Protein AF-A0A6M0SB34-F1 (afdb_monomer)

Radius of gyration: 18.87 Å; Cα contacts (8 Å, |Δi|>4): 414; chains: 1; bounding box: 48×40×54 Å

Mean predicted aligned error: 7.98 Å

pLDDT: mean 81.0, std 18.98, range [29.25, 98.75]

Structure (mmCIF, N/CA/C/O backbone):
data_AF-A0A6M0SB34-F1
#
_entry.id   AF-A0A6M0SB34-F1
#
loop_
_atom_site.group_PDB
_atom_site.id
_atom_site.type_symbol
_atom_site.label_atom_id
_atom_site.label_alt_id
_atom_site.label_comp_id
_atom_site.label_asym_id
_atom_site.label_entity_id
_atom_site.label_seq_id
_atom_site.pdbx_PDB_ins_code
_atom_site.Cartn_x
_atom_site.Cartn_y
_atom_site.Cartn_z
_atom_site.occupancy
_atom_site.B_iso_or_equiv
_atom_site.auth_seq_id
_atom_site.auth_comp_id
_atom_site.auth_asym_id
_atom_site.auth_atom_id
_atom_site.pdbx_PDB_model_num
ATOM 1 N N . MET A 1 1 ? -21.553 -11.190 -6.136 1.00 36.62 1 MET A N 1
ATOM 2 C CA . MET A 1 1 ? -20.121 -10.813 -6.064 1.00 36.62 1 MET A CA 1
ATOM 3 C C . MET A 1 1 ? -19.439 -11.090 -7.407 1.00 36.62 1 MET A C 1
ATOM 5 O O . MET A 1 1 ? -18.459 -11.813 -7.452 1.00 36.62 1 MET A O 1
ATOM 9 N N . GLU A 1 2 ? -19.952 -10.552 -8.518 1.00 29.25 2 GLU A N 1
ATOM 10 C CA . GLU A 1 2 ? -19.547 -11.000 -9.870 1.00 29.25 2 GLU A CA 1
ATOM 11 C C . GLU A 1 2 ? -19.231 -9.832 -10.830 1.00 29.25 2 GLU A C 1
ATOM 13 O O . GLU A 1 2 ? -19.352 -9.946 -12.041 1.00 29.25 2 GLU A O 1
ATOM 18 N N . GLN A 1 3 ? -18.797 -8.683 -10.294 1.00 32.22 3 GLN A N 1
ATOM 19 C CA . GLN A 1 3 ? -18.433 -7.489 -11.084 1.00 32.22 3 GLN A CA 1
ATOM 20 C C . GLN A 1 3 ? -17.088 -6.844 -10.678 1.00 32.22 3 GLN A C 1
ATOM 22 O O . GLN A 1 3 ? -16.855 -5.669 -10.949 1.00 32.22 3 GLN A O 1
ATOM 27 N N . LEU A 1 4 ? -16.175 -7.589 -10.038 1.00 37.00 4 LEU A N 1
ATOM 28 C CA . LEU A 1 4 ? -14.896 -7.046 -9.538 1.00 37.00 4 LEU A CA 1
ATOM 29 C C . LEU A 1 4 ? -13.656 -7.330 -10.415 1.00 37.00 4 LEU A C 1
ATOM 31 O O . LEU A 1 4 ? -12.561 -6.938 -10.034 1.00 37.00 4 LEU A O 1
ATOM 35 N N . LEU A 1 5 ? -13.791 -7.953 -11.592 1.00 36.91 5 LEU A N 1
ATOM 36 C CA . LEU A 1 5 ? -12.651 -8.573 -12.299 1.00 36.91 5 LEU A CA 1
ATOM 37 C C . LEU A 1 5 ? -12.053 -7.814 -13.507 1.00 36.91 5 LEU A C 1
ATOM 39 O O . LEU A 1 5 ? -11.261 -8.396 -14.231 1.00 36.91 5 LEU A O 1
ATOM 43 N N . ASN A 1 6 ? -12.342 -6.524 -13.716 1.00 39.75 6 ASN A N 1
ATOM 44 C CA . ASN A 1 6 ? -11.687 -5.719 -14.778 1.00 39.75 6 ASN A CA 1
ATOM 45 C C . ASN A 1 6 ? -10.689 -4.673 -14.241 1.00 39.75 6 ASN A C 1
ATOM 47 O O . ASN A 1 6 ? -10.473 -3.621 -14.840 1.00 39.75 6 ASN A O 1
ATOM 51 N N . LEU A 1 7 ? -10.098 -4.926 -13.076 1.00 48.41 7 LEU A N 1
ATOM 52 C CA . LEU A 1 7 ? -9.319 -3.946 -12.328 1.00 48.41 7 LEU A CA 1
ATOM 53 C C . LEU A 1 7 ? -7.933 -4.493 -12.045 1.00 48.41 7 LEU A C 1
ATOM 55 O O . LEU A 1 7 ? -7.739 -5.156 -11.032 1.00 48.41 7 LEU A O 1
ATOM 59 N N . MET A 1 8 ? -6.956 -4.200 -12.904 1.00 50.38 8 MET A N 1
ATOM 60 C CA . MET A 1 8 ? -5.597 -4.567 -12.522 1.00 50.38 8 MET A CA 1
ATOM 61 C C . MET A 1 8 ? -4.467 -3.604 -12.850 1.00 50.38 8 MET A C 1
ATOM 63 O O . MET A 1 8 ? -3.359 -3.804 -12.370 1.00 50.38 8 MET A O 1
ATOM 67 N N . LEU A 1 9 ? -4.747 -2.485 -13.512 1.00 50.66 9 LEU A N 1
ATOM 68 C CA . LEU A 1 9 ? -3.820 -1.359 -13.555 1.00 50.66 9 LEU A CA 1
ATOM 69 C C . LEU A 1 9 ? -4.484 -0.120 -12.999 1.00 50.66 9 LEU A C 1
ATOM 71 O O . LEU A 1 9 ? -5.413 0.438 -13.579 1.00 50.66 9 LEU A O 1
ATOM 75 N N . ILE A 1 10 ? -4.049 0.253 -11.806 1.00 54.28 10 ILE A N 1
ATOM 76 C CA . ILE A 1 10 ? -4.804 1.151 -10.963 1.00 54.28 10 ILE A CA 1
ATOM 77 C C . ILE A 1 10 ? -3.850 2.180 -10.366 1.00 54.28 10 ILE A C 1
ATOM 79 O O . ILE A 1 10 ? -3.251 1.953 -9.328 1.00 54.28 10 ILE A O 1
ATOM 83 N N . GLY A 1 11 ? -3.736 3.338 -11.003 1.00 49.94 11 GLY A N 1
ATOM 84 C CA . GLY A 1 11 ? -3.304 4.558 -10.330 1.00 49.94 11 GLY A CA 1
ATOM 85 C C . GLY A 1 11 ? -1.839 4.925 -10.485 1.00 49.94 11 GLY A C 1
ATOM 86 O O . GLY A 1 11 ? -0.958 4.075 -10.580 1.00 49.94 11 GLY A O 1
ATOM 87 N N . SER A 1 12 ? -1.626 6.240 -10.480 1.00 46.75 12 SER A N 1
ATOM 88 C CA . SER A 1 12 ? -0.340 6.927 -10.451 1.00 46.75 12 SER A CA 1
ATOM 89 C C . SER A 1 12 ? -0.200 7.651 -9.112 1.00 46.75 12 SER A C 1
ATOM 91 O O . SER A 1 12 ? -1.148 8.287 -8.646 1.00 46.75 12 SER A O 1
ATOM 93 N N . LYS A 1 13 ? 0.989 7.585 -8.510 1.00 53.12 13 LYS A N 1
ATOM 94 C CA . LYS A 1 13 ? 1.422 8.527 -7.472 1.00 53.12 13 LYS A CA 1
ATOM 95 C C . LYS A 1 13 ? 1.866 9.837 -8.132 1.00 53.12 13 LYS A C 1
ATOM 97 O O . LYS A 1 13 ? 2.539 9.785 -9.156 1.00 53.12 13 LYS A O 1
ATOM 102 N N . TYR A 1 14 ? 1.584 10.977 -7.496 1.00 54.06 14 TYR A N 1
ATOM 103 C CA . TYR A 1 14 ? 1.907 12.354 -7.929 1.00 54.06 14 TYR A CA 1
ATOM 104 C C . TYR A 1 14 ? 0.885 13.038 -8.851 1.00 54.06 14 TYR A C 1
ATOM 106 O O . TYR A 1 14 ? 1.258 13.632 -9.860 1.00 54.06 14 TYR A O 1
ATOM 114 N N . ILE A 1 15 ? -0.392 13.078 -8.459 1.00 50.72 15 ILE A N 1
ATOM 115 C CA . ILE A 1 15 ? -1.362 13.952 -9.148 1.00 50.72 15 ILE A CA 1
ATOM 116 C C . ILE A 1 15 ? -0.990 15.442 -9.026 1.00 50.72 15 ILE A C 1
ATOM 118 O O . ILE A 1 15 ? -1.305 16.226 -9.913 1.00 50.72 15 ILE A O 1
ATOM 122 N N . HIS A 1 16 ? -0.230 15.837 -7.999 1.00 46.62 16 HIS A N 1
ATOM 123 C CA . HIS A 1 16 ? 0.152 17.240 -7.803 1.00 46.62 16 HIS A CA 1
ATOM 124 C C . HIS A 1 16 ? 1.049 17.828 -8.906 1.00 46.62 16 HIS A C 1
ATOM 126 O O . HIS A 1 16 ? 1.122 19.047 -9.018 1.00 46.62 16 HIS A O 1
ATOM 132 N N . LYS A 1 17 ? 1.755 17.004 -9.698 1.00 50.81 17 LYS A N 1
ATOM 133 C CA . LYS A 1 17 ? 2.675 17.509 -10.737 1.00 50.81 17 LYS A CA 1
ATOM 134 C C . LYS A 1 17 ? 2.076 17.521 -12.139 1.00 50.81 17 LYS A C 1
ATOM 136 O O . LYS A 1 17 ? 2.495 18.343 -12.945 1.00 50.81 17 LYS A O 1
ATOM 141 N N . ASP A 1 18 ? 1.114 16.644 -12.417 1.00 59.03 18 ASP A N 1
ATOM 142 C CA . ASP A 1 18 ? 0.403 16.617 -13.695 1.00 59.03 18 ASP A CA 1
ATOM 143 C C . ASP A 1 18 ? -1.031 16.070 -13.511 1.00 59.03 18 ASP A C 1
ATOM 145 O O . ASP A 1 18 ? -1.253 14.852 -13.467 1.00 59.03 18 ASP A O 1
ATOM 149 N N . PRO A 1 19 ? -2.031 16.964 -13.411 1.00 56.84 19 PRO A N 1
ATOM 150 C CA . PRO A 1 19 ? -3.439 16.594 -13.307 1.00 56.84 19 PRO A CA 1
ATOM 151 C C . PRO A 1 19 ? -3.984 15.870 -14.551 1.00 56.84 19 PRO A C 1
ATOM 153 O O . PRO A 1 19 ? -5.068 15.302 -14.502 1.00 56.84 19 PRO A O 1
ATOM 156 N N . GLY A 1 20 ? -3.287 15.854 -15.690 1.00 59.78 20 GLY A N 1
ATOM 157 C CA . GLY A 1 20 ? -3.755 15.139 -16.881 1.00 59.78 20 GLY A CA 1
ATOM 158 C C . GLY A 1 20 ? -3.708 13.616 -16.730 1.00 59.78 20 GLY A C 1
ATOM 159 O O . GLY A 1 20 ? -4.520 12.907 -17.321 1.00 59.78 20 GLY A O 1
ATOM 160 N N . ILE A 1 21 ? -2.796 13.119 -15.894 1.00 64.31 21 ILE A N 1
ATOM 161 C CA . ILE A 1 21 ? -2.374 11.712 -15.869 1.00 64.31 21 ILE A CA 1
ATOM 162 C C . ILE A 1 21 ? -3.387 10.787 -15.182 1.00 64.31 21 ILE A C 1
ATOM 164 O O . ILE A 1 21 ? -3.410 9.586 -15.435 1.00 64.31 21 ILE A O 1
ATOM 168 N N . HIS A 1 22 ? -4.253 11.313 -14.314 1.00 65.81 22 HIS A N 1
ATOM 169 C CA . HIS A 1 22 ? -5.178 10.489 -13.528 1.00 65.81 22 HIS A CA 1
ATOM 170 C C . HIS A 1 22 ? -6.521 10.206 -14.217 1.00 65.81 22 HIS A C 1
ATOM 172 O O . HIS A 1 22 ? -7.319 9.417 -13.698 1.00 65.81 22 HIS A O 1
ATOM 178 N N . LYS A 1 23 ? -6.789 10.825 -15.376 1.00 70.25 23 LYS A N 1
ATOM 179 C CA . LYS A 1 23 ? -8.078 10.703 -16.078 1.00 70.25 23 LYS A CA 1
ATOM 180 C C . LYS A 1 23 ? -8.416 9.253 -16.415 1.00 70.25 23 LYS A C 1
ATOM 182 O O . LYS A 1 23 ? -9.554 8.845 -16.184 1.00 70.25 23 LYS A O 1
ATOM 187 N N . ASP A 1 24 ? -7.415 8.469 -16.796 1.00 73.75 24 ASP A N 1
ATOM 188 C CA . ASP A 1 24 ? -7.594 7.084 -17.242 1.00 73.75 24 ASP A CA 1
ATOM 189 C C . ASP A 1 24 ? -7.618 6.060 -16.095 1.00 73.75 24 ASP A C 1
ATOM 191 O O . ASP A 1 24 ? -7.985 4.903 -16.291 1.00 73.75 24 ASP A O 1
ATOM 195 N N . PHE A 1 25 ? -7.276 6.466 -14.867 1.00 77.44 25 PHE A N 1
ATOM 196 C CA . PHE A 1 25 ? -7.215 5.551 -13.726 1.00 77.44 25 PHE A CA 1
ATOM 197 C C . PHE A 1 25 ? -8.452 5.663 -12.845 1.00 77.44 25 PHE A C 1
ATOM 199 O O . PHE A 1 25 ? -8.826 6.755 -12.424 1.00 77.44 25 PHE A O 1
ATOM 206 N N . LYS A 1 26 ? -9.080 4.528 -12.518 1.00 82.25 26 LYS A N 1
ATOM 207 C CA . LYS A 1 26 ? -10.234 4.494 -11.605 1.00 82.25 26 LYS A CA 1
ATOM 208 C C . LYS A 1 26 ? -9.833 4.601 -10.136 1.00 82.25 26 LYS A C 1
ATOM 210 O O . LYS A 1 26 ? -10.560 5.239 -9.382 1.00 82.25 26 LYS A O 1
ATOM 215 N N . HIS A 1 27 ? -8.717 3.991 -9.724 1.00 85.75 27 HIS A N 1
ATOM 216 C CA . HIS A 1 27 ? -8.193 4.203 -8.376 1.00 85.75 27 HIS A CA 1
ATOM 217 C C . HIS A 1 27 ? -6.851 4.905 -8.412 1.00 85.75 27 HIS A C 1
ATOM 219 O O . HIS A 1 27 ? -6.064 4.717 -9.335 1.00 85.75 27 HIS A O 1
ATOM 225 N N . ILE A 1 28 ? -6.620 5.711 -7.388 1.00 86.19 28 ILE A N 1
ATOM 226 C CA . ILE A 1 28 ? -5.509 6.638 -7.274 1.00 86.19 28 ILE A CA 1
ATOM 227 C C . ILE A 1 28 ? -4.834 6.420 -5.930 1.00 86.19 28 ILE A C 1
ATOM 229 O O . ILE A 1 28 ? -5.508 6.414 -4.903 1.00 86.19 28 ILE A O 1
ATOM 233 N N . THR A 1 29 ? -3.508 6.307 -5.934 1.00 87.06 29 THR A N 1
ATOM 234 C CA . THR A 1 29 ? -2.709 6.360 -4.709 1.00 87.06 29 THR A CA 1
ATOM 235 C C . THR A 1 29 ? -2.293 7.802 -4.442 1.00 87.06 29 THR A C 1
ATOM 237 O O . THR A 1 29 ? -1.522 8.382 -5.209 1.00 87.06 29 THR A O 1
ATOM 240 N N . LEU A 1 30 ? -2.798 8.387 -3.360 1.00 84.25 30 LEU A N 1
ATOM 241 C CA . LEU A 1 30 ? -2.433 9.730 -2.923 1.00 84.25 30 LEU A CA 1
ATOM 242 C C . LEU A 1 30 ? -1.364 9.653 -1.841 1.00 84.25 30 LEU A C 1
ATOM 244 O O . LEU A 1 30 ? -1.651 9.226 -0.726 1.00 84.25 30 LEU A O 1
ATOM 248 N N . ASP A 1 31 ? -0.158 10.115 -2.171 1.00 80.81 31 ASP A N 1
ATOM 249 C CA . ASP A 1 31 ? 0.936 10.297 -1.212 1.00 80.81 31 ASP A CA 1
ATOM 250 C C . ASP A 1 31 ? 0.933 11.682 -0.594 1.00 80.81 31 ASP A C 1
ATOM 252 O O . ASP A 1 31 ? 1.804 12.521 -0.811 1.00 80.81 31 ASP A O 1
ATOM 256 N N . ALA A 1 32 ? -0.169 11.940 0.071 1.00 71.44 32 ALA A N 1
ATOM 257 C CA . ALA A 1 32 ? -0.507 13.235 0.610 1.00 71.44 32 ALA A CA 1
ATOM 258 C C . ALA A 1 32 ? -0.211 13.329 2.111 1.00 71.44 32 ALA A C 1
ATOM 260 O O . ALA A 1 32 ? -0.278 14.407 2.698 1.00 71.44 32 ALA A O 1
ATOM 261 N N . TRP A 1 33 ? 0.063 12.183 2.732 1.00 74.06 33 TRP A N 1
ATOM 262 C CA . TRP A 1 33 ? 0.151 12.059 4.175 1.00 74.06 33 TRP A CA 1
ATOM 263 C C . TRP A 1 33 ? 1.562 11.701 4.649 1.00 74.06 33 TRP A C 1
ATOM 265 O O . TRP A 1 33 ? 1.841 11.894 5.828 1.00 74.06 33 TRP A O 1
ATOM 275 N N . SER A 1 34 ? 2.491 11.265 3.791 1.00 67.88 34 SER A N 1
ATOM 276 C CA . SER A 1 34 ? 3.912 11.150 4.167 1.00 67.88 34 SER A CA 1
ATOM 277 C C . SER A 1 34 ? 4.445 12.495 4.700 1.00 67.88 34 SER A C 1
ATOM 279 O O . SER A 1 34 ? 4.196 13.527 4.070 1.00 67.88 34 SER A O 1
ATOM 281 N N . GLU A 1 35 ? 5.157 12.535 5.841 1.00 56.06 35 GLU A N 1
ATOM 282 C CA . GLU A 1 35 ? 5.647 13.829 6.358 1.00 56.06 35 GLU A CA 1
ATOM 283 C C . GLU A 1 35 ? 6.598 14.504 5.353 1.00 56.06 35 GLU A C 1
ATOM 285 O O . GLU A 1 35 ? 7.342 13.847 4.628 1.00 56.06 35 GLU A O 1
ATOM 290 N N . GLY A 1 36 ? 6.565 15.839 5.309 1.00 51.19 36 GLY A N 1
ATOM 291 C CA . GLY A 1 36 ? 7.302 16.649 4.333 1.00 51.19 36 GLY A CA 1
ATOM 292 C C . GLY A 1 36 ? 6.451 17.160 3.166 1.00 51.19 36 GLY A C 1
ATOM 293 O O . GLY A 1 36 ? 6.904 18.032 2.428 1.00 51.19 36 GLY A O 1
ATOM 294 N N . SER A 1 37 ? 5.203 16.704 3.012 1.00 52.00 37 SER A N 1
ATOM 295 C CA . SER A 1 37 ? 4.252 17.368 2.120 1.00 52.00 37 SER A CA 1
ATOM 296 C C . SER A 1 37 ? 3.743 18.655 2.784 1.00 52.00 37 SER A C 1
ATOM 298 O O . SER A 1 37 ? 2.841 18.614 3.620 1.00 52.00 37 SER A O 1
ATOM 300 N N . GLU A 1 38 ? 4.270 19.819 2.401 1.00 49.09 38 GLU A N 1
ATOM 301 C CA . GLU A 1 38 ? 3.809 21.161 2.831 1.00 49.09 38 GLU A CA 1
ATOM 302 C C . GLU A 1 38 ? 2.351 21.491 2.412 1.00 49.09 38 GLU A C 1
ATOM 304 O O . GLU A 1 38 ? 1.927 22.642 2.385 1.00 49.09 38 GLU A O 1
ATOM 309 N N . GLN A 1 39 ? 1.561 20.486 2.034 1.00 57.38 39 GLN A N 1
ATOM 310 C CA . GLN A 1 39 ? 0.398 20.633 1.172 1.00 57.38 39 GLN A CA 1
ATOM 311 C C . GLN A 1 39 ? -0.895 20.051 1.747 1.00 57.38 39 GLN A C 1
ATOM 313 O O . GLN A 1 39 ? -1.836 19.898 0.983 1.00 57.38 39 GLN A O 1
ATOM 318 N N . ARG A 1 40 ? -1.021 19.779 3.056 1.00 62.56 40 ARG A N 1
ATOM 319 C CA . ARG A 1 40 ? -2.260 19.186 3.621 1.00 62.56 40 ARG A CA 1
ATOM 320 C C . ARG A 1 40 ? -3.540 19.929 3.188 1.00 62.56 40 ARG A C 1
ATOM 322 O O . ARG A 1 40 ? -4.496 19.290 2.776 1.00 62.56 40 ARG A O 1
ATOM 329 N N . ASN A 1 41 ? -3.514 21.263 3.118 1.00 65.31 41 ASN A N 1
ATOM 330 C CA . ASN A 1 41 ? -4.654 22.050 2.617 1.00 65.31 41 ASN A CA 1
ATOM 331 C C . ASN A 1 41 ? -4.980 21.809 1.123 1.00 65.31 41 ASN A C 1
ATOM 333 O O . ASN A 1 41 ? -6.124 21.955 0.714 1.00 65.31 41 ASN A O 1
ATOM 337 N N . HIS A 1 42 ? -3.989 21.452 0.302 1.00 69.88 42 HIS A N 1
ATOM 338 C CA . HIS A 1 42 ? -4.181 21.071 -1.106 1.00 69.88 42 HIS A CA 1
ATOM 339 C C . HIS A 1 42 ? -4.603 19.604 -1.260 1.00 69.88 42 HIS A C 1
ATOM 341 O O . HIS A 1 42 ? -5.121 19.216 -2.304 1.00 69.88 42 HIS A O 1
ATOM 347 N N . VAL A 1 43 ? -4.357 18.772 -0.247 1.00 75.94 43 VAL A N 1
ATOM 348 C CA . VAL A 1 43 ? -4.759 17.363 -0.247 1.00 75.94 43 VAL A CA 1
ATOM 349 C C . VAL A 1 43 ? -6.265 17.253 -0.110 1.00 75.94 43 VAL A C 1
ATOM 351 O O . VAL A 1 43 ? -6.867 16.482 -0.848 1.00 75.94 43 VAL A O 1
ATOM 354 N N . ASP A 1 44 ? -6.870 18.025 0.792 1.00 80.25 44 ASP A N 1
ATOM 355 C CA . ASP A 1 44 ? -8.313 17.960 1.024 1.00 80.25 44 ASP A CA 1
ATOM 356 C C . ASP A 1 44 ? -9.092 18.388 -0.228 1.00 80.25 44 ASP A C 1
ATOM 358 O O . ASP A 1 44 ? -10.013 17.690 -0.650 1.00 80.25 44 ASP A O 1
ATOM 362 N N . SER A 1 45 ? -8.675 19.471 -0.897 1.00 82.56 45 SER A N 1
ATOM 363 C CA . SER A 1 45 ? -9.303 19.902 -2.153 1.00 82.56 45 SER A CA 1
ATOM 364 C C . SER A 1 45 ? -9.123 18.880 -3.278 1.00 82.56 45 SER A C 1
ATOM 366 O O . SER A 1 45 ? -10.085 18.579 -3.983 1.00 82.56 45 SER A O 1
ATOM 368 N N . LEU A 1 46 ? -7.926 18.300 -3.416 1.00 82.25 46 LEU A N 1
ATOM 369 C CA . LEU A 1 46 ? -7.664 17.251 -4.400 1.00 82.25 46 LEU A CA 1
ATOM 370 C C . LEU A 1 46 ? -8.475 15.980 -4.109 1.00 82.25 46 LEU A C 1
ATOM 372 O O . LEU A 1 46 ? -8.987 15.344 -5.026 1.00 82.25 46 LEU A O 1
ATOM 376 N N . LEU A 1 47 ? -8.594 15.595 -2.840 1.00 86.69 47 LEU A N 1
ATOM 377 C CA . LEU A 1 47 ? -9.379 14.441 -2.423 1.00 86.69 47 LEU A CA 1
ATOM 378 C C . LEU A 1 47 ? -10.854 14.628 -2.791 1.00 86.69 47 LEU A C 1
ATOM 380 O O . LEU A 1 47 ? -11.454 13.717 -3.362 1.00 86.69 47 LEU A O 1
ATOM 384 N N . GLU A 1 48 ? -11.424 15.799 -2.509 1.00 88.31 48 GLU A N 1
ATOM 385 C CA . GLU A 1 48 ? -12.803 16.114 -2.888 1.00 88.31 48 GLU A CA 1
ATOM 386 C C . GLU A 1 48 ? -12.989 16.140 -4.408 1.00 88.31 48 GLU A C 1
ATOM 388 O O . GLU A 1 48 ? -13.948 15.562 -4.917 1.00 88.31 48 GLU A O 1
ATOM 393 N N . GLU A 1 49 ? -12.043 16.704 -5.160 1.00 87.81 49 GLU A N 1
ATOM 394 C CA . GLU A 1 49 ? -12.078 16.666 -6.624 1.00 87.81 49 GLU A CA 1
ATOM 395 C C . GLU A 1 49 ? -12.084 15.223 -7.157 1.00 87.81 49 GLU A C 1
ATOM 397 O O . GLU A 1 49 ? -12.927 14.856 -7.978 1.00 87.81 49 GLU A O 1
ATOM 402 N N . LEU A 1 50 ? -11.185 14.372 -6.660 1.00 87.25 50 LEU A N 1
ATOM 403 C CA . LEU A 1 50 ? -11.095 12.974 -7.078 1.00 87.25 50 LEU A CA 1
ATOM 404 C C . LEU A 1 50 ? -12.373 12.200 -6.745 1.00 87.25 50 LEU A C 1
ATOM 406 O O . LEU A 1 50 ? -12.841 11.406 -7.564 1.00 87.25 50 LEU A O 1
ATOM 410 N N . LYS A 1 51 ? -12.981 12.462 -5.586 1.00 88.81 51 LYS A N 1
ATOM 411 C CA . LYS A 1 51 ? -14.282 11.884 -5.225 1.00 88.81 51 LYS A CA 1
ATOM 412 C C . LYS A 1 51 ? -15.389 12.337 -6.172 1.00 88.81 51 LYS A C 1
ATOM 414 O O . LYS A 1 51 ? -16.160 11.494 -6.626 1.00 88.81 51 LYS A O 1
ATOM 419 N N . LEU A 1 52 ? -15.455 13.628 -6.510 1.00 90.31 52 LEU A N 1
ATOM 420 C CA . LEU A 1 52 ? -16.433 14.166 -7.466 1.00 90.31 52 LEU A CA 1
ATOM 421 C C . LEU A 1 52 ? -16.274 13.547 -8.861 1.00 90.31 52 LEU A C 1
ATOM 423 O O . LEU A 1 52 ? -17.261 13.325 -9.558 1.00 90.31 52 LEU A O 1
ATOM 427 N N . GLN A 1 53 ? -15.046 13.197 -9.244 1.00 89.00 53 GLN A N 1
ATOM 428 C CA . GLN A 1 53 ? -14.750 12.449 -10.468 1.00 89.00 53 GLN A CA 1
ATOM 429 C C . GLN A 1 53 ? -15.054 10.936 -10.365 1.00 89.00 53 GLN A C 1
ATOM 431 O O . GLN A 1 53 ? -14.770 10.184 -11.301 1.00 89.00 53 GLN A O 1
ATOM 436 N N . GLY A 1 54 ? -15.590 10.454 -9.238 1.00 90.38 54 GLY A N 1
ATOM 437 C CA . GLY A 1 54 ? -15.884 9.037 -9.005 1.00 90.38 54 GLY A CA 1
ATOM 438 C C . GLY A 1 54 ? -14.635 8.161 -8.865 1.00 90.38 54 GLY A C 1
ATOM 439 O O . GLY A 1 54 ? -14.699 6.948 -9.092 1.00 90.38 54 GLY A O 1
ATOM 440 N N . LYS A 1 55 ? -13.485 8.759 -8.534 1.00 88.44 55 LYS A N 1
ATOM 441 C CA . LYS A 1 55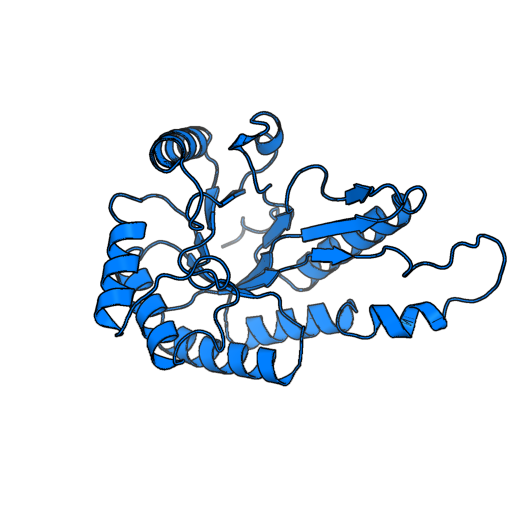 ? -12.226 8.039 -8.337 1.00 88.44 55 LYS A CA 1
ATOM 442 C C . LYS A 1 55 ? -12.217 7.367 -6.969 1.00 88.44 55 LYS A C 1
ATOM 444 O O . LYS A 1 55 ? -12.679 7.911 -5.970 1.00 88.44 55 LYS A O 1
ATOM 449 N N . VAL A 1 56 ? -11.633 6.178 -6.919 1.00 91.19 56 VAL A N 1
ATOM 450 C CA . VAL A 1 56 ? -11.401 5.436 -5.680 1.00 91.19 56 VAL A CA 1
ATOM 451 C C . VAL A 1 56 ? -10.033 5.832 -5.132 1.00 91.19 56 VAL A C 1
ATOM 453 O O . VAL A 1 56 ? -9.022 5.683 -5.812 1.00 91.19 56 VAL A O 1
ATOM 456 N N . VAL A 1 57 ? -9.962 6.334 -3.905 1.00 91.50 57 VAL A N 1
ATOM 457 C CA . VAL A 1 57 ? -8.692 6.822 -3.349 1.00 91.50 57 VAL A CA 1
ATOM 458 C C . VAL A 1 57 ? -8.073 5.807 -2.397 1.00 91.50 57 VAL A C 1
ATOM 460 O O . VAL A 1 57 ? -8.723 5.293 -1.487 1.00 91.50 57 VAL A O 1
ATOM 463 N N . HIS A 1 58 ? -6.789 5.541 -2.604 1.00 93.19 58 HIS A N 1
ATOM 464 C CA . HIS A 1 58 ? -5.915 4.836 -1.687 1.00 93.19 58 HIS A CA 1
ATOM 465 C C . HIS A 1 58 ? -4.967 5.841 -1.023 1.00 93.19 58 HIS A C 1
ATOM 467 O O . HIS A 1 58 ? -4.197 6.512 -1.710 1.00 93.19 58 HIS A O 1
ATOM 473 N N . GLY A 1 59 ? -5.053 5.980 0.296 1.00 92.06 59 GLY A N 1
ATOM 474 C CA . GLY A 1 59 ? -4.206 6.877 1.066 1.00 92.06 59 GLY A CA 1
ATOM 475 C C . GLY A 1 59 ? -2.855 6.241 1.365 1.00 92.06 59 GLY A C 1
ATOM 476 O O . GLY A 1 59 ? -2.785 5.162 1.948 1.00 92.06 59 GLY A O 1
ATOM 477 N N . HIS A 1 60 ? -1.786 6.926 0.983 1.00 90.50 60 HIS A N 1
ATOM 478 C CA . HIS A 1 60 ? -0.410 6.541 1.255 1.00 90.50 60 HIS A CA 1
ATOM 479 C C . HIS A 1 60 ? 0.276 7.717 1.974 1.00 90.50 60 HIS A C 1
ATOM 481 O O . HIS A 1 60 ? 0.164 8.866 1.566 1.00 90.50 60 HIS A O 1
ATOM 487 N N . ASN A 1 61 ? 0.915 7.549 3.118 1.00 90.44 61 ASN A N 1
ATOM 488 C CA . ASN A 1 61 ? 0.765 6.489 4.113 1.00 90.44 61 ASN A CA 1
ATOM 489 C C . ASN A 1 61 ? 0.566 7.123 5.508 1.00 90.44 61 ASN A C 1
ATOM 491 O O . ASN A 1 61 ? 0.684 8.345 5.662 1.00 90.44 61 ASN A O 1
ATOM 495 N N . ILE A 1 62 ? 0.258 6.319 6.5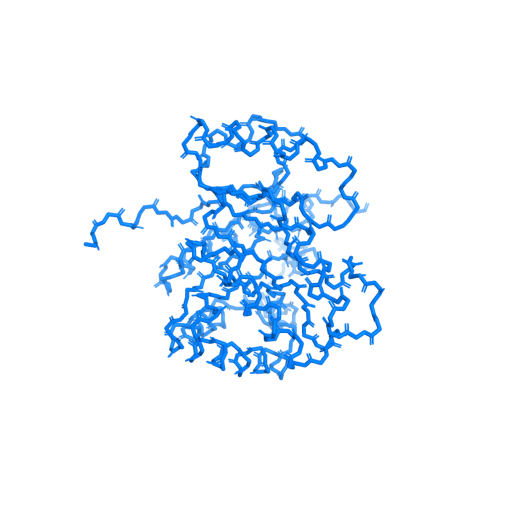35 1.00 92.69 62 ILE A N 1
ATOM 496 C CA . ILE A 1 62 ? 0.134 6.809 7.922 1.00 92.69 62 ILE A CA 1
ATOM 497 C C . ILE A 1 62 ? 1.476 6.793 8.656 1.00 92.69 62 ILE A C 1
ATOM 499 O O . ILE A 1 62 ? 1.897 7.837 9.141 1.00 92.69 62 ILE A O 1
ATOM 503 N N . LEU A 1 63 ? 2.186 5.672 8.718 1.00 93.56 63 LEU A N 1
ATOM 504 C CA . LEU A 1 63 ? 3.558 5.628 9.227 1.00 93.56 63 LEU A CA 1
ATOM 505 C C . LEU A 1 63 ? 4.520 5.222 8.118 1.00 93.56 63 LEU A C 1
ATOM 507 O O . LEU A 1 63 ? 4.293 4.220 7.449 1.00 93.56 63 LEU A O 1
ATOM 511 N N . ASP A 1 64 ? 5.612 5.973 7.976 1.00 91.88 64 ASP A N 1
ATOM 512 C CA . ASP A 1 64 ? 6.700 5.693 7.039 1.00 91.88 64 ASP A CA 1
ATOM 513 C C . ASP A 1 64 ? 8.037 5.684 7.773 1.00 91.88 64 ASP A C 1
ATOM 515 O O . ASP A 1 64 ? 8.334 6.592 8.554 1.00 91.88 64 ASP A O 1
ATOM 519 N N . LYS A 1 65 ? 8.897 4.702 7.486 1.00 90.25 65 LYS A N 1
ATOM 520 C CA . LYS A 1 65 ? 10.225 4.620 8.112 1.00 90.25 65 LYS A CA 1
ATOM 521 C C . LYS A 1 65 ? 11.081 5.879 7.928 1.00 90.25 65 LYS A C 1
ATOM 523 O O . LYS A 1 65 ? 11.958 6.128 8.758 1.00 90.25 65 LYS A O 1
ATOM 528 N N . ARG A 1 66 ? 10.899 6.609 6.817 1.00 85.75 66 ARG A N 1
ATOM 529 C CA . ARG A 1 66 ? 11.703 7.780 6.421 1.00 85.75 66 ARG A CA 1
ATOM 530 C C . ARG A 1 66 ? 11.254 9.035 7.156 1.00 85.75 66 ARG A C 1
ATOM 532 O O . ARG A 1 66 ? 12.076 9.908 7.415 1.00 85.75 66 ARG A O 1
ATOM 539 N N . TYR A 1 67 ? 9.975 9.087 7.504 1.00 82.56 67 TYR A N 1
ATOM 540 C CA . TYR A 1 67 ? 9.275 10.254 8.025 1.00 82.56 67 TYR A CA 1
ATOM 541 C C . TYR A 1 67 ? 8.477 9.853 9.263 1.00 82.56 67 TYR A C 1
ATOM 543 O O . TYR A 1 67 ? 7.249 9.923 9.303 1.00 82.56 67 TYR A O 1
ATOM 551 N N . ARG A 1 68 ? 9.196 9.289 10.236 1.00 83.25 68 ARG A N 1
ATOM 552 C CA . ARG A 1 68 ? 8.597 8.790 11.469 1.00 83.25 68 ARG A CA 1
ATOM 553 C C . ARG A 1 68 ? 8.563 9.895 12.524 1.00 83.25 68 ARG A C 1
ATOM 555 O O . ARG A 1 68 ? 9.576 10.586 12.698 1.00 83.25 68 ARG A O 1
ATOM 562 N N . PRO A 1 69 ? 7.479 9.991 13.305 1.00 88.81 69 PRO A N 1
ATOM 563 C CA . PRO A 1 69 ? 7.425 10.943 14.395 1.00 88.81 69 PRO A CA 1
ATOM 564 C C . PRO A 1 69 ? 8.439 10.566 15.482 1.00 88.81 69 PRO A C 1
ATOM 566 O O . PRO A 1 69 ? 8.709 9.389 15.747 1.00 88.81 69 PRO A O 1
ATOM 569 N N . LYS A 1 70 ? 9.024 11.583 16.119 1.00 91.88 70 LYS A N 1
ATOM 570 C CA . LYS A 1 70 ? 9.885 11.407 17.294 1.00 91.88 70 LYS A CA 1
ATOM 571 C C . LYS A 1 70 ? 8.999 11.355 18.534 1.00 91.88 70 LYS A C 1
ATOM 573 O O . LYS A 1 70 ? 8.629 12.400 19.054 1.00 91.88 70 LYS A O 1
ATOM 578 N N . VAL A 1 71 ? 8.671 10.145 18.965 1.00 94.50 71 VAL A N 1
ATOM 579 C CA . VAL A 1 71 ? 7.783 9.861 20.102 1.00 94.50 71 VAL A CA 1
ATOM 580 C C . VAL A 1 71 ? 8.507 9.004 21.135 1.00 94.50 71 VAL A C 1
ATOM 582 O O . VAL A 1 71 ? 9.378 8.206 20.777 1.00 94.50 71 VAL A O 1
ATOM 585 N N . GLN A 1 72 ? 8.182 9.194 22.409 1.00 96.75 72 GLN A N 1
ATOM 586 C CA . GLN A 1 72 ? 8.809 8.513 23.545 1.00 96.75 72 GLN A CA 1
ATOM 587 C C . GLN A 1 72 ? 8.042 7.260 23.962 1.00 96.75 72 GLN A C 1
ATOM 589 O O . GLN A 1 72 ? 8.639 6.283 24.418 1.00 96.75 72 GLN A O 1
ATOM 594 N N . ASP A 1 73 ? 6.725 7.273 23.778 1.00 98.12 73 ASP A N 1
ATOM 595 C CA . ASP A 1 73 ? 5.838 6.186 24.157 1.00 98.12 73 ASP A CA 1
ATOM 596 C C . ASP A 1 73 ? 4.758 5.915 23.096 1.00 98.12 73 ASP A C 1
ATOM 598 O O . ASP A 1 73 ? 4.693 6.546 22.036 1.00 98.12 73 ASP A O 1
ATOM 602 N N . LEU A 1 74 ? 3.944 4.894 23.370 1.00 98.25 74 LEU A N 1
ATOM 603 C CA . LEU A 1 74 ? 2.875 4.475 22.475 1.00 98.25 74 LEU A CA 1
ATOM 604 C C . LEU A 1 74 ? 1.772 5.531 22.380 1.00 98.25 74 LEU A C 1
ATOM 606 O O . LEU A 1 74 ? 1.208 5.710 21.308 1.00 98.25 74 LEU A O 1
ATOM 610 N N . GLU A 1 75 ? 1.448 6.214 23.473 1.00 98.31 75 GLU A N 1
ATOM 611 C CA . GLU A 1 75 ? 0.331 7.156 23.489 1.00 98.31 75 GLU A CA 1
ATOM 612 C C . GLU A 1 75 ? 0.654 8.396 22.652 1.00 98.31 75 GLU A C 1
ATOM 614 O O . GLU A 1 75 ? -0.182 8.845 21.868 1.00 98.31 75 GLU A O 1
ATOM 619 N N . GLU A 1 76 ? 1.894 8.887 22.712 1.00 97.38 76 GLU A N 1
ATOM 620 C CA . GLU A 1 76 ? 2.379 9.930 21.809 1.00 97.38 76 GLU A CA 1
ATOM 621 C C . GLU A 1 76 ? 2.278 9.502 20.334 1.00 97.38 76 GLU A C 1
ATOM 623 O O . GLU A 1 76 ? 1.837 10.288 19.490 1.00 97.38 76 GLU A O 1
ATOM 628 N N . LEU A 1 77 ? 2.620 8.246 20.011 1.00 97.12 77 LEU A N 1
ATOM 629 C CA . LEU A 1 77 ? 2.475 7.706 18.654 1.00 97.12 77 LEU A CA 1
ATOM 630 C C . LEU A 1 77 ? 1.008 7.663 18.206 1.00 97.12 77 LEU A C 1
ATOM 632 O O . LEU A 1 77 ? 0.692 8.092 17.095 1.00 97.12 77 LEU A O 1
ATOM 636 N N . LEU A 1 78 ? 0.106 7.165 19.055 1.00 97.69 78 LEU A N 1
ATOM 637 C CA . LEU A 1 78 ? -1.323 7.076 18.739 1.00 97.69 78 LEU A CA 1
ATOM 638 C C . LEU A 1 78 ? -1.962 8.464 18.613 1.00 97.69 78 LEU A C 1
ATOM 640 O O . LEU A 1 78 ? -2.736 8.704 17.688 1.00 97.69 78 LEU A O 1
ATOM 644 N N . SER A 1 79 ? -1.594 9.409 19.480 1.00 96.12 79 SER A N 1
ATOM 645 C CA . SER A 1 79 ? -2.008 10.814 19.387 1.00 96.12 79 SER A CA 1
ATOM 646 C C . SER A 1 79 ? -1.578 11.453 18.061 1.00 96.12 79 SER A C 1
ATOM 648 O O . SER A 1 79 ? -2.366 12.139 17.394 1.00 96.12 79 SER A O 1
ATOM 650 N N . TRP A 1 80 ? -0.354 11.163 17.615 1.00 94.06 80 TRP A N 1
ATOM 651 C CA . TRP A 1 80 ? 0.130 11.603 16.310 1.00 94.06 80 TRP A CA 1
ATOM 652 C C . TRP A 1 80 ? -0.690 10.990 15.159 1.00 94.06 80 TRP A C 1
ATOM 654 O O . TRP A 1 80 ? -1.120 11.717 14.259 1.00 94.06 80 TRP A O 1
ATOM 664 N N . VAL A 1 81 ? -0.995 9.685 15.214 1.00 94.62 81 VAL A N 1
ATOM 665 C CA . VAL A 1 81 ? -1.840 8.996 14.215 1.00 94.62 81 VAL A CA 1
ATOM 666 C C . VAL A 1 81 ? -3.236 9.620 14.150 1.00 94.62 81 VAL A C 1
ATOM 668 O O . VAL A 1 81 ? -3.686 9.987 13.062 1.00 94.62 81 VAL A O 1
ATOM 671 N N . ARG A 1 82 ? -3.889 9.829 15.302 1.00 95.19 82 ARG A N 1
ATOM 672 C CA . ARG A 1 82 ? -5.198 10.500 15.405 1.00 95.19 82 ARG A CA 1
ATOM 673 C C . ARG A 1 82 ? -5.186 11.866 14.722 1.00 95.19 82 ARG A C 1
ATOM 675 O O . ARG A 1 82 ? -6.052 12.165 13.902 1.00 95.19 82 ARG A O 1
ATOM 682 N N . THR A 1 83 ? -4.169 12.676 15.004 1.00 91.38 83 THR A N 1
ATOM 683 C CA . THR A 1 83 ? -4.013 14.023 14.427 1.00 91.38 83 THR A CA 1
ATOM 684 C C . THR A 1 83 ? -3.831 13.988 12.907 1.00 91.38 83 THR A C 1
ATOM 686 O O . THR A 1 83 ? -4.331 14.856 12.177 1.00 91.38 83 THR A O 1
ATOM 689 N N . LYS A 1 84 ? -3.122 12.977 12.401 1.00 88.06 84 LYS A N 1
ATOM 690 C CA . LYS A 1 84 ? -2.841 12.820 10.974 1.00 88.06 84 LYS A CA 1
ATOM 691 C C . LYS A 1 84 ? -4.088 12.513 10.146 1.00 88.06 84 LYS A C 1
ATOM 693 O O . LYS A 1 84 ? -4.202 13.025 9.035 1.00 88.06 84 LYS A O 1
ATOM 698 N N . VAL A 1 85 ? -5.032 11.748 10.691 1.00 91.19 85 VAL A N 1
ATOM 699 C CA . VAL A 1 85 ? -6.282 11.385 9.993 1.00 91.19 85 VAL A CA 1
ATOM 700 C C . VAL A 1 85 ? -7.496 12.204 10.429 1.00 91.19 85 VAL A C 1
ATOM 702 O O . VAL A 1 85 ? -8.581 12.029 9.880 1.00 91.19 85 VAL A O 1
ATOM 705 N N . LEU A 1 86 ? -7.333 13.126 11.384 1.00 90.06 86 LEU A N 1
ATOM 706 C CA . LEU A 1 86 ? -8.408 14.006 11.833 1.00 90.06 86 LEU A CA 1
ATOM 707 C C . LEU A 1 86 ? -9.029 14.763 10.649 1.00 90.06 86 LEU A C 1
ATOM 709 O O . LEU A 1 86 ? -8.320 15.421 9.885 1.00 90.06 86 LEU A O 1
ATOM 713 N N . GLY A 1 87 ? -10.354 14.659 10.517 1.00 88.19 87 GLY A N 1
ATOM 714 C CA . GLY A 1 87 ? -11.131 15.291 9.446 1.00 88.19 87 GLY A CA 1
ATOM 715 C C . GLY A 1 87 ? -11.062 14.581 8.090 1.00 88.19 87 GLY A C 1
ATOM 716 O O . GLY A 1 87 ? -11.813 14.941 7.187 1.00 88.19 87 GLY A O 1
ATOM 717 N N . VAL A 1 88 ? -10.223 13.551 7.937 1.00 89.69 88 VAL A N 1
ATOM 718 C CA . VAL A 1 88 ? -10.085 12.815 6.676 1.00 89.69 88 VAL A CA 1
ATOM 719 C C . VAL A 1 88 ? -11.167 11.740 6.581 1.00 89.69 88 VAL A C 1
ATOM 721 O O . VAL A 1 88 ? -11.321 10.894 7.463 1.00 89.69 88 VAL A O 1
ATOM 724 N N . SER A 1 89 ? -11.923 11.755 5.484 1.00 90.69 89 SER A N 1
ATOM 725 C CA . SER A 1 89 ? -12.998 10.794 5.223 1.00 90.69 89 SER A CA 1
ATOM 726 C C . SER A 1 89 ? -13.033 10.365 3.758 1.00 90.69 89 SER A C 1
ATOM 728 O O . SER A 1 89 ? -12.432 11.001 2.891 1.00 90.69 89 SER A O 1
ATOM 730 N N . GLY A 1 90 ? -13.756 9.282 3.461 1.00 89.81 90 GLY A N 1
ATOM 731 C CA . GLY A 1 90 ? -13.982 8.812 2.089 1.00 89.81 90 GLY A CA 1
ATOM 732 C C . GLY A 1 90 ? -12.745 8.225 1.401 1.00 89.81 90 GLY A C 1
ATOM 733 O O . GLY A 1 90 ? -12.686 8.190 0.174 1.00 89.81 90 GLY A O 1
ATOM 734 N N . ILE A 1 91 ? -11.761 7.768 2.177 1.00 94.12 91 ILE A N 1
ATOM 735 C CA . ILE A 1 91 ? -10.618 7.007 1.671 1.00 94.12 91 ILE A CA 1
ATOM 736 C C . ILE A 1 91 ? -11.000 5.529 1.625 1.00 94.12 91 ILE A C 1
ATOM 738 O O . ILE A 1 91 ? -11.407 4.948 2.627 1.00 94.12 91 ILE A O 1
ATOM 742 N N . HIS A 1 92 ? -10.877 4.904 0.456 1.00 96.00 92 HIS A N 1
ATOM 743 C CA . HIS A 1 92 ? -11.274 3.509 0.270 1.00 96.00 92 HIS A CA 1
ATOM 744 C C . HIS A 1 92 ? -10.302 2.542 0.948 1.00 96.00 92 HIS A C 1
ATOM 746 O O . HIS A 1 92 ? -10.694 1.495 1.454 1.00 96.00 92 HIS A O 1
ATOM 752 N N . SER A 1 93 ? -9.010 2.862 0.921 1.00 96.69 93 SER A N 1
ATOM 753 C CA . SER A 1 93 ? -7.975 2.008 1.507 1.00 96.69 93 SER A CA 1
ATOM 754 C C . SER A 1 93 ? -6.765 2.816 1.951 1.00 96.69 93 SER A C 1
ATOM 756 O O . SER A 1 93 ? -6.473 3.824 1.320 1.00 96.69 93 SER A O 1
ATOM 758 N N . TRP A 1 94 ? -6.041 2.357 2.963 1.00 96.88 94 TRP A N 1
ATOM 759 C CA . TRP A 1 94 ? -4.880 3.035 3.535 1.00 96.88 94 TRP A CA 1
ATOM 760 C C . TRP A 1 94 ? -3.673 2.115 3.613 1.00 96.88 94 TRP A C 1
ATOM 762 O O . TRP A 1 94 ? -3.800 1.006 4.121 1.00 96.88 94 TRP A O 1
ATOM 772 N N . ASP A 1 95 ? -2.503 2.618 3.236 1.00 96.44 95 ASP A N 1
ATOM 773 C CA . ASP A 1 95 ? -1.235 2.084 3.726 1.00 96.44 95 ASP A CA 1
ATOM 774 C C . ASP A 1 95 ? -0.985 2.660 5.121 1.00 96.44 95 ASP A C 1
ATOM 776 O O . ASP A 1 95 ? -0.499 3.783 5.288 1.00 96.44 95 ASP A O 1
ATOM 780 N N . VAL A 1 96 ? -1.381 1.905 6.146 1.00 97.19 96 VAL A N 1
ATOM 781 C CA . VAL A 1 96 ? -1.231 2.329 7.543 1.00 97.19 96 VAL A CA 1
ATOM 782 C C . VAL A 1 96 ? 0.234 2.253 7.961 1.00 97.19 96 VAL A C 1
ATOM 784 O O . VAL A 1 96 ? 0.768 3.186 8.556 1.00 97.19 96 VAL A O 1
ATOM 787 N N . LEU A 1 97 ? 0.897 1.153 7.620 1.00 96.81 97 LEU A N 1
ATOM 788 C CA . LEU A 1 97 ? 2.302 0.917 7.927 1.00 96.81 97 LEU A CA 1
ATOM 789 C C . LEU A 1 97 ? 3.082 0.805 6.618 1.00 96.81 97 LEU A C 1
ATOM 791 O O . LEU A 1 97 ? 2.726 -0.011 5.771 1.00 96.81 97 LEU A O 1
ATOM 795 N N . ASN A 1 98 ? 4.135 1.608 6.467 1.00 94.94 98 ASN A N 1
ATOM 796 C CA . ASN A 1 98 ? 5.011 1.612 5.302 1.00 94.94 98 ASN A CA 1
ATOM 797 C C . ASN A 1 98 ? 6.475 1.388 5.697 1.00 94.94 98 ASN A C 1
ATOM 799 O O . ASN A 1 98 ? 7.131 2.270 6.257 1.00 94.94 98 ASN A O 1
ATOM 803 N N . GLU A 1 99 ? 6.998 0.201 5.395 1.00 93.69 99 GLU A N 1
ATOM 804 C CA . GLU A 1 99 ? 8.370 -0.201 5.733 1.00 93.69 99 GLU A CA 1
ATOM 805 C C . GLU A 1 99 ? 8.726 -0.104 7.236 1.00 93.69 99 GLU A C 1
ATOM 807 O O . GLU A 1 99 ? 9.861 0.214 7.598 1.00 93.69 99 GLU A O 1
ATOM 812 N N . MET A 1 100 ? 7.760 -0.358 8.128 1.00 94.75 100 MET A N 1
ATOM 813 C CA . MET A 1 100 ? 7.858 -0.041 9.563 1.00 94.75 100 MET A CA 1
ATOM 814 C C . MET A 1 100 ? 8.452 -1.148 10.442 1.00 94.75 100 MET A C 1
ATOM 816 O O . MET A 1 100 ? 8.744 -0.897 11.617 1.00 94.75 100 MET A O 1
ATOM 820 N N . LEU A 1 101 ? 8.644 -2.362 9.918 1.00 93.69 101 LEU A N 1
ATOM 821 C CA . LEU A 1 101 ? 9.176 -3.463 10.725 1.00 93.69 101 LEU A CA 1
ATOM 822 C C . LEU A 1 101 ? 10.592 -3.144 11.241 1.00 93.69 101 LEU A C 1
ATOM 824 O O . LEU A 1 101 ? 11.480 -2.770 10.473 1.00 93.69 101 LEU A O 1
ATOM 828 N N . GLY A 1 102 ? 10.796 -3.308 12.551 1.00 93.50 102 GLY A N 1
ATOM 829 C CA . GLY A 1 102 ? 12.054 -2.998 13.240 1.00 93.50 102 GLY A CA 1
ATOM 830 C C . GLY A 1 102 ? 12.255 -1.517 13.588 1.00 93.50 102 GLY A C 1
ATOM 831 O O . GLY A 1 102 ? 13.281 -1.173 14.169 1.00 93.50 102 GLY A O 1
ATOM 832 N N . ILE A 1 103 ? 11.301 -0.638 13.254 1.00 94.75 103 ILE A N 1
ATOM 833 C CA . ILE A 1 103 ? 11.354 0.791 13.606 1.00 94.75 103 ILE A CA 1
ATOM 834 C C . ILE A 1 103 ? 10.757 1.054 14.992 1.00 94.75 103 ILE A C 1
ATOM 836 O O . ILE A 1 103 ? 11.344 1.784 15.787 1.00 94.75 103 ILE A O 1
ATOM 840 N N . PHE A 1 104 ? 9.607 0.447 15.280 1.00 96.62 104 PHE A N 1
ATOM 841 C CA . PHE A 1 104 ? 8.947 0.471 16.586 1.00 96.62 104 PHE A CA 1
ATOM 842 C C . PHE A 1 104 ? 8.776 -0.962 17.105 1.00 96.62 104 PHE A C 1
ATOM 844 O O . PHE A 1 104 ? 8.836 -1.901 16.308 1.00 96.62 104 PHE A O 1
ATOM 851 N N . PRO A 1 105 ? 8.538 -1.161 18.416 1.00 97.75 105 PRO A N 1
ATOM 852 C CA . PRO A 1 105 ? 8.162 -2.469 18.940 1.00 97.75 105 PRO A CA 1
ATOM 853 C C . PRO A 1 105 ? 6.932 -3.032 18.216 1.00 97.75 105 PRO A C 1
ATOM 855 O O . PRO A 1 105 ? 5.961 -2.308 18.010 1.00 97.75 105 PRO A O 1
ATOM 858 N N . ASP A 1 106 ? 6.919 -4.331 17.919 1.00 98.31 106 ASP A N 1
ATOM 859 C CA . ASP A 1 106 ? 5.836 -4.983 17.162 1.00 98.31 106 ASP A CA 1
ATOM 860 C C . ASP A 1 106 ? 4.442 -4.719 17.760 1.00 98.31 106 ASP A C 1
ATOM 862 O O . ASP A 1 106 ? 3.481 -4.436 17.044 1.00 98.31 106 ASP A O 1
ATOM 866 N N . ARG A 1 107 ? 4.335 -4.708 19.096 1.00 98.31 107 ARG A N 1
ATOM 867 C CA . ARG A 1 107 ? 3.086 -4.376 19.804 1.00 98.31 107 ARG A CA 1
ATOM 868 C C . ARG A 1 107 ? 2.572 -2.957 19.518 1.00 98.31 107 ARG A C 1
ATOM 870 O O . ARG A 1 107 ? 1.369 -2.742 19.569 1.00 98.31 107 ARG A O 1
ATOM 877 N N . TRP A 1 108 ? 3.457 -2.000 19.231 1.00 98.38 108 TRP A N 1
ATOM 878 C CA . TRP A 1 108 ? 3.065 -0.639 18.854 1.00 98.38 108 TRP A CA 1
ATOM 879 C C . TRP A 1 108 ? 2.527 -0.603 17.427 1.00 98.38 108 TRP A C 1
ATOM 881 O O . TRP A 1 108 ? 1.526 0.056 17.183 1.00 98.38 108 TRP A O 1
ATOM 891 N N . LEU A 1 109 ? 3.136 -1.351 16.502 1.00 98.38 109 LEU A N 1
ATOM 892 C CA . LEU A 1 109 ? 2.649 -1.452 15.123 1.00 98.38 109 LEU A CA 1
ATOM 893 C C . LEU A 1 109 ? 1.229 -2.036 15.077 1.00 98.38 109 LEU A C 1
ATOM 895 O O . LEU A 1 109 ? 0.361 -1.504 14.388 1.00 98.38 109 LEU A O 1
ATOM 899 N N . LEU A 1 110 ? 0.969 -3.079 15.873 1.00 98.69 110 LEU A N 1
ATOM 900 C CA . LEU A 1 110 ? -0.374 -3.647 16.024 1.00 98.69 110 LEU A CA 1
ATOM 901 C C . LEU A 1 110 ? -1.362 -2.649 16.647 1.00 98.69 110 LEU A C 1
ATOM 903 O O . LEU A 1 110 ? -2.481 -2.532 16.162 1.00 98.69 110 LEU A O 1
ATOM 907 N N . ALA A 1 111 ? -0.950 -1.899 17.674 1.00 98.69 111 ALA A N 1
ATOM 908 C CA . ALA A 1 111 ? -1.795 -0.871 18.286 1.00 98.69 111 ALA A CA 1
ATOM 909 C C . ALA A 1 111 ? -2.135 0.270 17.309 1.00 98.69 111 ALA A C 1
ATOM 911 O O . ALA A 1 111 ? -3.246 0.785 17.328 1.00 98.69 111 ALA A O 1
ATOM 912 N N . VAL A 1 112 ? -1.216 0.637 16.410 1.00 98.56 112 VAL A N 1
ATOM 913 C CA . VAL A 1 112 ? -1.482 1.629 15.355 1.00 98.56 112 VAL A CA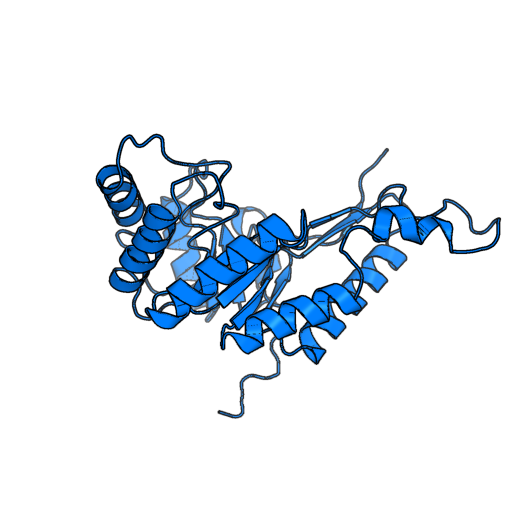 1
ATOM 914 C C . VAL A 1 112 ? -2.515 1.119 14.348 1.00 98.56 112 VAL A C 1
ATOM 916 O O . VAL A 1 112 ? -3.388 1.881 13.936 1.00 98.56 112 VAL A O 1
ATOM 919 N N . LEU A 1 113 ? -2.448 -0.157 13.954 1.00 98.69 113 LEU A N 1
ATOM 920 C CA . LEU A 1 113 ? -3.465 -0.769 13.088 1.00 98.69 113 LEU A CA 1
ATOM 921 C C . LEU A 1 113 ? -4.842 -0.788 13.764 1.00 98.69 113 LEU A C 1
ATOM 923 O O . LEU A 1 113 ? -5.843 -0.473 13.126 1.00 98.69 113 LEU A O 1
ATOM 927 N N . GLU A 1 114 ? -4.888 -1.109 15.056 1.00 98.75 114 GLU A N 1
ATOM 928 C CA . GLU A 1 114 ? -6.116 -1.094 15.856 1.00 98.75 114 GLU A CA 1
ATOM 929 C C . GLU A 1 114 ? -6.713 0.316 15.965 1.00 98.75 114 GLU A C 1
ATOM 931 O O . GLU A 1 114 ? -7.897 0.514 15.688 1.00 98.75 114 GLU A O 1
ATOM 936 N N . GLU A 1 115 ? -5.883 1.318 16.259 1.00 98.44 115 GLU A N 1
ATOM 937 C CA . GLU A 1 115 ? -6.292 2.723 16.273 1.00 98.44 115 GLU A CA 1
ATOM 938 C C . GLU A 1 115 ? -6.837 3.157 14.904 1.00 98.44 115 GLU A C 1
ATOM 940 O O . GLU A 1 115 ? -7.916 3.742 14.816 1.00 98.44 115 GLU A O 1
ATOM 945 N N . MET A 1 116 ? -6.154 2.807 13.809 1.00 98.25 116 MET A N 1
ATOM 946 C CA . MET A 1 116 ? -6.626 3.114 12.457 1.00 98.25 116 MET A CA 1
ATOM 947 C C . MET A 1 116 ? -7.930 2.400 12.101 1.00 98.25 116 MET A C 1
ATOM 949 O O . MET A 1 116 ? -8.766 2.994 11.421 1.00 98.25 116 MET A O 1
ATOM 953 N N . ARG A 1 117 ? -8.150 1.167 12.570 1.00 98.56 117 ARG A N 1
ATOM 954 C CA . ARG A 1 117 ? -9.432 0.468 12.392 1.00 98.56 117 ARG A CA 1
ATOM 955 C C . ARG A 1 117 ? -10.566 1.204 13.096 1.00 98.56 117 ARG A C 1
ATOM 957 O O . ARG A 1 117 ? -11.636 1.341 12.508 1.00 98.56 117 ARG A O 1
ATOM 964 N N . ASN A 1 118 ? -10.328 1.719 14.301 1.00 98.12 118 ASN A N 1
ATOM 965 C CA . ASN A 1 118 ? -11.317 2.510 15.034 1.00 98.12 118 ASN A CA 1
ATOM 966 C C . ASN A 1 118 ? -11.616 3.845 14.335 1.00 98.12 118 ASN A C 1
ATOM 968 O O . ASN A 1 118 ? -12.773 4.253 14.243 1.00 98.12 118 ASN A O 1
ATOM 972 N N . LEU A 1 119 ? -10.585 4.515 13.812 1.00 97.06 119 LEU A N 1
ATOM 973 C CA . LEU A 1 119 ? -10.712 5.818 13.149 1.00 97.06 119 LEU A CA 1
ATOM 974 C C . LEU A 1 119 ? -11.280 5.730 11.725 1.00 97.06 119 LEU A C 1
ATOM 976 O O . LEU A 1 119 ? -11.886 6.688 11.248 1.00 97.06 119 LEU A O 1
ATOM 980 N N . GLN A 1 120 ? -11.054 4.618 11.022 1.00 97.38 120 GLN A N 1
ATOM 981 C CA . GLN A 1 120 ? -11.432 4.412 9.620 1.00 97.38 120 GLN A CA 1
ATOM 982 C C . GLN A 1 120 ? -12.099 3.033 9.428 1.00 97.38 120 GLN A C 1
ATOM 984 O O . GLN A 1 120 ? -11.597 2.195 8.674 1.00 97.38 120 GLN A O 1
ATOM 989 N N . PRO A 1 121 ? -13.253 2.769 10.074 1.00 97.56 121 PRO A N 1
ATOM 990 C CA . PRO A 1 121 ? -13.847 1.428 10.127 1.00 97.56 121 PRO A CA 1
ATOM 991 C C . PRO A 1 121 ? -14.256 0.880 8.756 1.00 97.56 121 PRO A C 1
ATOM 993 O O . PRO A 1 121 ? -14.229 -0.329 8.550 1.00 97.56 121 PRO A O 1
ATOM 996 N N . ASN A 1 122 ? -14.586 1.763 7.811 1.00 97.19 122 ASN A N 1
ATOM 997 C CA . ASN A 1 122 ? -15.045 1.398 6.469 1.00 97.19 122 ASN A CA 1
ATOM 998 C C . ASN A 1 122 ? -13.915 1.317 5.428 1.00 97.19 122 ASN A C 1
ATOM 1000 O O . ASN A 1 122 ? -14.174 0.960 4.280 1.00 97.19 122 ASN A O 1
ATOM 1004 N N . SER A 1 123 ? -12.685 1.692 5.788 1.00 97.75 123 SER A N 1
ATOM 1005 C CA . SER A 1 123 ? -11.545 1.655 4.872 1.00 97.75 123 SER A CA 1
ATOM 1006 C C . SER A 1 123 ? -10.832 0.311 4.957 1.00 97.75 123 SER A C 1
ATOM 1008 O O . SER A 1 123 ? -10.729 -0.282 6.032 1.00 97.75 123 SER A O 1
ATOM 1010 N N . LEU A 1 124 ? -10.269 -0.136 3.835 1.00 98.38 124 LEU A N 1
ATOM 1011 C CA . LEU A 1 124 ? -9.364 -1.281 3.846 1.00 98.38 124 LEU A CA 1
ATOM 1012 C C . LEU A 1 124 ? -7.982 -0.869 4.373 1.00 98.38 124 LEU A C 1
ATOM 1014 O O . LEU A 1 124 ? -7.395 0.086 3.864 1.00 98.38 124 LEU A O 1
ATOM 1018 N N . LEU A 1 125 ? -7.435 -1.584 5.347 1.00 98.50 125 LEU A N 1
ATOM 1019 C CA . LEU A 1 125 ? -6.152 -1.277 5.974 1.00 98.50 125 LEU A CA 1
ATOM 1020 C C . LEU A 1 125 ? -5.066 -2.226 5.473 1.00 98.50 125 LEU A C 1
ATOM 1022 O O . LEU A 1 125 ? -5.191 -3.449 5.572 1.00 98.50 125 LEU A O 1
ATOM 1026 N N . PHE A 1 126 ? -3.995 -1.639 4.950 1.00 98.31 126 PHE A N 1
ATOM 1027 C CA . PHE A 1 126 ? -2.845 -2.332 4.397 1.00 98.31 126 PHE A CA 1
ATOM 1028 C C . PHE A 1 126 ? -1.590 -2.054 5.217 1.00 98.31 126 PHE A C 1
ATOM 1030 O O . PHE A 1 126 ? -1.377 -0.953 5.737 1.00 98.31 126 PHE A O 1
ATOM 1037 N N . TRP A 1 127 ? -0.727 -3.064 5.272 1.00 97.81 127 TRP A N 1
ATOM 1038 C CA . TRP A 1 127 ? 0.677 -2.903 5.618 1.00 97.81 127 TRP A CA 1
ATOM 1039 C C . TRP A 1 127 ? 1.485 -3.088 4.337 1.00 97.81 127 TRP A C 1
ATOM 1041 O O . TRP A 1 127 ? 1.509 -4.165 3.741 1.00 97.81 127 TRP A O 1
ATOM 1051 N N . ASN A 1 128 ? 2.094 -1.999 3.886 1.00 96.00 128 ASN A N 1
ATOM 1052 C CA . ASN A 1 128 ? 2.827 -1.916 2.641 1.00 96.00 128 ASN A CA 1
ATOM 1053 C C . ASN A 1 128 ? 4.328 -2.020 2.896 1.00 96.00 128 ASN A C 1
ATOM 1055 O O . ASN A 1 128 ? 4.902 -1.309 3.721 1.00 96.00 128 ASN A O 1
ATOM 1059 N N . GLU A 1 129 ? 4.976 -2.935 2.194 1.00 93.44 129 GLU A N 1
ATOM 1060 C CA . GLU A 1 129 ? 6.364 -3.265 2.450 1.00 93.44 129 GLU A CA 1
ATOM 1061 C C . GLU A 1 129 ? 7.141 -3.363 1.156 1.00 93.44 129 GLU A C 1
ATOM 1063 O O . GLU A 1 129 ? 6.654 -3.865 0.138 1.00 93.44 129 GLU A O 1
ATOM 1068 N N . TYR A 1 130 ? 8.415 -2.981 1.227 1.00 83.31 130 TYR A N 1
ATOM 1069 C CA . TYR A 1 130 ? 9.388 -3.363 0.215 1.00 83.31 130 TYR A CA 1
ATOM 1070 C C . TYR A 1 130 ? 9.709 -4.840 0.421 1.00 83.31 130 TYR A C 1
ATOM 1072 O O . TYR A 1 130 ? 10.759 -5.226 0.951 1.00 83.31 130 TYR A O 1
ATOM 1080 N N . ALA A 1 131 ? 8.725 -5.670 0.085 1.00 62.12 131 ALA A N 1
ATOM 1081 C CA . ALA A 1 131 ? 8.790 -7.089 0.302 1.00 62.12 131 ALA A CA 1
ATOM 1082 C C . ALA A 1 131 ? 9.996 -7.638 -0.452 1.00 62.12 131 ALA A C 1
ATOM 1084 O O . ALA A 1 131 ? 10.366 -7.180 -1.538 1.00 62.12 131 ALA A O 1
ATOM 1085 N N . LEU A 1 132 ? 10.560 -8.695 0.123 1.00 63.22 132 LEU A N 1
ATOM 1086 C CA . LEU A 1 132 ? 11.612 -9.506 -0.471 1.00 63.22 132 LEU A CA 1
ATOM 1087 C C . LEU A 1 132 ? 13.049 -8.968 -0.377 1.00 63.22 132 LEU A C 1
ATOM 1089 O O . LEU A 1 132 ? 13.911 -9.411 -1.127 1.00 63.22 132 LEU A O 1
ATOM 1093 N N . LYS A 1 133 ? 13.361 -8.078 0.573 1.00 62.81 133 LYS A N 1
ATOM 1094 C CA . LYS A 1 133 ? 14.773 -7.790 0.910 1.00 62.81 133 LYS A CA 1
ATOM 1095 C C . LYS A 1 133 ? 15.484 -9.025 1.492 1.00 62.81 133 LYS A C 1
ATOM 1097 O O . LYS A 1 133 ? 16.623 -9.309 1.135 1.00 62.81 133 LYS A O 1
ATOM 1102 N N . ASN A 1 134 ? 14.802 -9.741 2.392 1.00 76.62 134 ASN A N 1
ATOM 1103 C CA . ASN A 1 134 ? 15.261 -10.948 3.093 1.00 76.62 134 ASN A CA 1
ATOM 1104 C C . ASN A 1 134 ? 14.041 -11.818 3.490 1.00 76.62 134 ASN A C 1
ATOM 1106 O O . ASN A 1 134 ? 12.961 -11.286 3.755 1.00 76.62 134 ASN A O 1
ATOM 1110 N N . ARG A 1 135 ? 14.225 -13.145 3.562 1.00 83.38 135 ARG A N 1
ATOM 1111 C CA . ARG A 1 135 ? 13.237 -14.150 3.977 1.00 83.38 135 ARG A CA 1
ATOM 1112 C C . ARG A 1 135 ? 12.759 -13.895 5.391 1.00 83.38 135 ARG A C 1
ATOM 1114 O O . ARG A 1 135 ? 11.561 -13.944 5.624 1.00 83.38 135 ARG A O 1
ATOM 1121 N N . ASP A 1 136 ? 13.694 -13.653 6.303 1.00 88.00 136 ASP A N 1
ATOM 1122 C CA . ASP A 1 136 ? 13.395 -13.610 7.735 1.00 88.00 136 ASP A CA 1
ATOM 1123 C C . ASP A 1 136 ? 12.573 -12.373 8.064 1.00 88.00 136 ASP A C 1
ATOM 1125 O O . ASP A 1 136 ? 11.537 -12.473 8.713 1.00 88.00 136 ASP A O 1
ATOM 1129 N N . TYR A 1 137 ? 12.967 -11.236 7.485 1.00 88.62 137 TYR A N 1
ATOM 1130 C CA . TYR A 1 137 ? 12.192 -10.001 7.521 1.00 88.62 137 TYR A CA 1
ATOM 1131 C C . TYR A 1 137 ? 10.759 -10.232 7.035 1.00 88.62 137 TYR A C 1
ATOM 1133 O O . TYR A 1 137 ? 9.798 -9.921 7.730 1.00 88.62 137 TYR A O 1
ATOM 1141 N N . TRP A 1 138 ? 10.605 -10.837 5.854 1.00 90.75 138 TRP A N 1
ATOM 1142 C CA . TRP A 1 138 ? 9.283 -11.080 5.286 1.00 90.75 138 TRP A CA 1
ATOM 1143 C C . TRP A 1 138 ? 8.461 -12.090 6.096 1.00 90.75 138 TRP A C 1
ATOM 1145 O O . TRP A 1 138 ? 7.258 -11.926 6.251 1.00 90.75 138 TRP A O 1
ATOM 1155 N N . ASN A 1 139 ? 9.094 -13.116 6.664 1.00 92.81 139 ASN A N 1
ATOM 1156 C CA . ASN A 1 139 ? 8.421 -14.057 7.553 1.00 92.81 139 ASN A CA 1
ATOM 1157 C C . ASN A 1 139 ? 7.905 -13.374 8.823 1.00 92.81 139 ASN A C 1
ATOM 1159 O O . ASN A 1 139 ? 6.794 -13.681 9.243 1.00 92.81 139 ASN A O 1
ATOM 1163 N N . GLN A 1 140 ? 8.664 -12.438 9.397 1.00 95.00 140 GLN A N 1
ATOM 1164 C CA . GLN A 1 140 ? 8.204 -11.662 10.547 1.00 95.00 140 GLN A CA 1
ATOM 1165 C C . GLN A 1 140 ? 7.026 -10.748 10.174 1.00 95.00 140 GLN A C 1
ATOM 1167 O O . GLN A 1 140 ? 6.049 -10.698 10.917 1.00 95.00 140 GLN A O 1
ATOM 1172 N N . VAL A 1 141 ? 7.056 -10.100 8.998 1.00 95.94 141 VAL A N 1
ATOM 1173 C CA . VAL A 1 141 ? 5.891 -9.350 8.480 1.00 95.94 141 VAL A CA 1
ATOM 1174 C C . VAL A 1 141 ? 4.665 -10.261 8.386 1.00 95.94 141 VAL A C 1
ATOM 1176 O O . VAL A 1 141 ? 3.608 -9.909 8.898 1.00 95.94 141 VAL A O 1
ATOM 1179 N N . MET A 1 142 ? 4.804 -11.451 7.794 1.00 96.62 142 MET A N 1
ATOM 1180 C CA . MET A 1 142 ? 3.697 -12.405 7.648 1.00 96.62 142 MET A CA 1
ATOM 1181 C C . MET A 1 142 ? 3.133 -12.870 8.998 1.00 96.62 142 MET A C 1
ATOM 1183 O O . MET A 1 142 ? 1.918 -12.957 9.142 1.00 96.62 142 MET A O 1
ATOM 1187 N N . GLN A 1 143 ? 3.985 -13.117 9.999 1.00 97.88 143 GLN A N 1
ATOM 1188 C CA . GLN A 1 143 ? 3.545 -13.485 11.353 1.00 97.88 143 GLN A CA 1
ATOM 1189 C C . GLN A 1 143 ? 2.737 -12.365 12.019 1.00 97.88 143 GLN A C 1
ATOM 1191 O O . GLN A 1 143 ? 1.681 -12.612 12.597 1.00 97.88 143 GLN A O 1
ATOM 1196 N N . LEU A 1 144 ? 3.202 -11.116 11.926 1.00 98.38 144 LEU A N 1
ATOM 1197 C CA . LEU A 1 144 ? 2.466 -9.978 12.481 1.00 98.38 144 LEU A CA 1
ATOM 1198 C C . LEU A 1 144 ? 1.170 -9.706 11.709 1.00 98.38 144 LEU A C 1
ATOM 1200 O O . LEU A 1 144 ? 0.162 -9.358 12.322 1.00 98.38 144 LEU A O 1
ATOM 1204 N N . ALA A 1 145 ? 1.177 -9.902 10.389 1.00 98.38 145 ALA A N 1
ATOM 1205 C CA . ALA A 1 145 ? -0.007 -9.775 9.549 1.00 98.38 145 ALA A CA 1
ATOM 1206 C C . ALA A 1 145 ? -1.071 -10.825 9.891 1.00 98.38 145 ALA A C 1
ATOM 1208 O O . ALA A 1 145 ? -2.248 -10.485 9.961 1.00 98.38 145 ALA A O 1
ATOM 1209 N N . GLU A 1 146 ? -0.673 -12.067 10.173 1.00 98.69 146 GLU A N 1
ATOM 1210 C CA . GLU A 1 146 ? -1.576 -13.116 10.658 1.00 98.69 146 GLU A CA 1
ATOM 1211 C C . GLU A 1 146 ? -2.221 -12.723 11.997 1.00 98.69 146 GLU A C 1
ATOM 1213 O O . GLU A 1 146 ? -3.444 -12.776 12.133 1.00 98.69 146 GLU A O 1
ATOM 1218 N N . ILE A 1 147 ? -1.429 -12.237 12.962 1.00 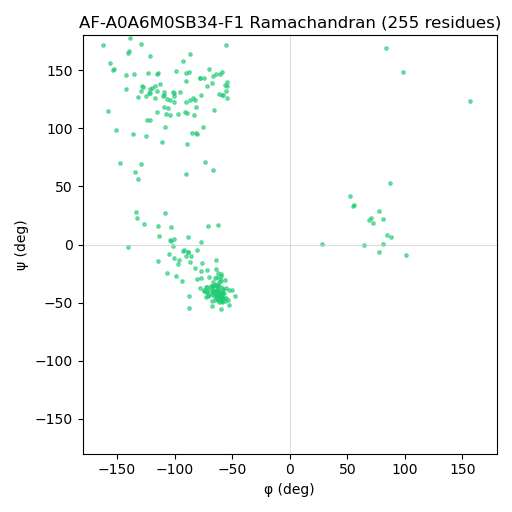98.75 147 ILE A N 1
ATOM 1219 C CA . ILE A 1 147 ? -1.951 -11.747 14.251 1.00 98.75 147 ILE A CA 1
ATOM 1220 C C . ILE A 1 147 ? -2.935 -10.588 14.034 1.00 98.75 147 ILE A C 1
ATOM 1222 O O . ILE A 1 147 ? -4.001 -10.547 14.650 1.00 98.75 147 ILE A O 1
ATOM 1226 N N . ALA A 1 148 ? -2.597 -9.638 13.161 1.00 98.69 148 ALA A N 1
ATOM 1227 C CA . ALA A 1 148 ? -3.449 -8.494 12.851 1.00 98.69 148 ALA A CA 1
ATOM 1228 C C . ALA A 1 148 ? -4.755 -8.916 12.148 1.00 98.69 148 ALA A C 1
ATOM 1230 O O . ALA A 1 148 ? -5.831 -8.418 12.484 1.00 98.69 148 ALA A O 1
ATOM 1231 N N . LYS A 1 149 ? -4.686 -9.885 11.228 1.00 98.50 149 LYS A N 1
ATOM 1232 C CA . LYS A 1 149 ? -5.851 -10.476 10.562 1.00 98.50 149 LYS A CA 1
ATOM 1233 C C . LYS A 1 149 ? -6.784 -11.158 11.558 1.00 98.50 149 LYS A C 1
ATOM 1235 O O . LYS A 1 149 ? -7.983 -10.895 11.530 1.00 98.50 149 LYS A O 1
ATOM 1240 N N . GLN A 1 150 ? -6.249 -11.982 12.461 1.00 98.56 150 GLN A N 1
ATOM 1241 C CA . GLN A 1 150 ? -7.033 -12.670 13.497 1.00 98.56 150 GLN A CA 1
ATOM 1242 C C . GLN A 1 150 ? -7.777 -11.689 14.420 1.00 98.56 150 GLN A C 1
ATOM 1244 O O . GLN A 1 150 ? -8.831 -12.023 14.955 1.00 98.56 150 GLN A O 1
ATOM 1249 N N . ARG A 1 151 ? -7.256 -10.466 14.581 1.00 98.50 151 ARG A N 1
ATOM 1250 C CA . ARG A 1 151 ? -7.892 -9.376 15.341 1.00 98.50 151 ARG A CA 1
ATOM 1251 C C . ARG A 1 151 ? -8.853 -8.509 14.516 1.00 98.50 151 ARG A C 1
ATOM 1253 O O . ARG A 1 151 ? -9.485 -7.626 15.082 1.00 98.50 151 ARG A O 1
ATOM 1260 N N . GLY A 1 152 ? -8.949 -8.705 13.199 1.00 98.38 152 GLY A N 1
ATOM 1261 C CA . GLY A 1 152 ? -9.784 -7.881 12.313 1.00 98.38 152 GLY A CA 1
ATOM 1262 C C . GLY A 1 152 ? -9.256 -6.457 12.066 1.00 98.38 152 GLY A C 1
ATOM 1263 O O . GLY A 1 152 ? -10.007 -5.579 11.636 1.00 98.38 152 GLY A O 1
ATOM 1264 N N . ILE A 1 153 ? -7.969 -6.203 12.327 1.00 98.56 153 ILE A N 1
ATOM 1265 C CA . ILE A 1 153 ? -7.353 -4.865 12.216 1.00 98.56 153 ILE A CA 1
ATOM 1266 C C . ILE A 1 153 ? -6.495 -4.691 10.950 1.00 98.56 153 ILE A C 1
ATOM 1268 O O . ILE A 1 153 ? -5.894 -3.639 10.756 1.00 98.56 153 ILE A O 1
ATOM 1272 N N . LEU A 1 154 ? -6.441 -5.703 10.077 1.00 98.62 154 LEU A N 1
ATOM 1273 C CA . LEU A 1 154 ? -5.712 -5.667 8.806 1.00 98.62 154 LEU A CA 1
ATOM 1274 C C . LEU A 1 154 ? -6.496 -6.404 7.714 1.00 98.62 154 LEU A C 1
ATOM 1276 O O . LEU A 1 154 ? -6.959 -7.523 7.940 1.00 98.62 154 LEU A O 1
ATOM 1280 N N . ASP A 1 155 ? -6.604 -5.792 6.534 1.00 98.69 155 ASP A N 1
ATOM 1281 C CA . ASP A 1 155 ? -7.316 -6.366 5.383 1.00 98.69 155 ASP A CA 1
ATOM 1282 C C . ASP A 1 155 ? -6.377 -6.860 4.289 1.00 98.69 155 ASP A C 1
ATOM 1284 O O . ASP A 1 155 ? -6.758 -7.726 3.501 1.00 98.69 155 ASP A O 1
ATOM 1288 N N . GLY A 1 156 ? -5.158 -6.324 4.210 1.00 98.25 156 GLY A N 1
ATOM 1289 C CA . GLY A 1 156 ? -4.233 -6.713 3.159 1.00 98.25 156 GLY A CA 1
ATOM 1290 C C . GLY A 1 156 ? -2.771 -6.368 3.391 1.00 98.25 156 GLY A C 1
ATOM 1291 O O . GLY A 1 156 ? -2.394 -5.653 4.320 1.00 98.25 156 GLY A O 1
ATOM 1292 N N . LEU A 1 157 ? -1.943 -6.891 2.492 1.00 97.81 157 LEU A N 1
ATOM 1293 C CA . LEU A 1 157 ? -0.512 -6.629 2.420 1.00 97.81 157 LEU A CA 1
ATOM 1294 C C . LEU A 1 157 ? -0.145 -6.038 1.060 1.00 97.81 157 LEU A C 1
ATOM 1296 O O . LEU A 1 157 ? -0.564 -6.532 0.008 1.00 97.81 157 LEU A O 1
ATOM 1300 N N . GLY A 1 158 ? 0.654 -4.975 1.105 1.00 95.62 158 GLY A N 1
ATOM 1301 C CA . GLY A 1 158 ? 1.246 -4.332 -0.058 1.00 95.62 158 GLY A CA 1
ATOM 1302 C C . GLY A 1 158 ? 2.659 -4.856 -0.324 1.00 95.62 158 GLY A C 1
ATOM 1303 O O . GLY A 1 158 ? 3.486 -4.918 0.585 1.00 95.62 158 GLY A O 1
ATOM 1304 N N . ILE A 1 159 ? 2.943 -5.232 -1.571 1.00 93.19 159 ILE A N 1
ATOM 1305 C CA . ILE A 1 159 ? 4.278 -5.590 -2.061 1.00 93.19 159 ILE A CA 1
ATOM 1306 C C . ILE A 1 159 ? 4.762 -4.474 -2.989 1.00 93.19 159 ILE A C 1
ATOM 1308 O O . ILE A 1 159 ? 4.382 -4.449 -4.162 1.00 93.19 159 ILE A O 1
ATOM 1312 N N . GLN A 1 160 ? 5.635 -3.596 -2.490 1.00 90.06 160 GLN A N 1
ATOM 1313 C CA . GLN A 1 160 ? 6.229 -2.527 -3.295 1.00 90.06 160 GLN A CA 1
ATOM 1314 C C . GLN A 1 160 ? 7.168 -3.090 -4.363 1.00 90.06 160 GLN A C 1
ATOM 1316 O O . GLN A 1 160 ? 7.967 -4.001 -4.108 1.00 90.06 160 GLN A O 1
ATOM 1321 N N . ARG A 1 161 ? 7.116 -2.514 -5.569 1.00 87.69 161 ARG A N 1
ATOM 1322 C CA . ARG A 1 161 ? 7.906 -2.954 -6.728 1.00 87.69 161 ARG A CA 1
ATOM 1323 C C . ARG A 1 161 ? 8.656 -1.814 -7.411 1.00 87.69 161 ARG A C 1
ATOM 1325 O O . ARG A 1 161 ? 8.433 -1.507 -8.580 1.00 87.69 161 ARG A O 1
ATOM 1332 N N . HIS A 1 162 ? 9.665 -1.286 -6.727 1.00 85.50 162 HIS A N 1
ATOM 1333 C CA . HIS A 1 162 ? 10.703 -0.495 -7.385 1.00 85.50 162 HIS A CA 1
ATOM 1334 C C . HIS A 1 162 ? 11.771 -1.419 -7.989 1.00 85.50 162 HIS A C 1
ATOM 1336 O O . HIS A 1 162 ? 12.514 -2.109 -7.290 1.00 85.50 162 HIS A O 1
ATOM 1342 N N . ILE A 1 163 ? 11.827 -1.472 -9.313 1.00 83.06 163 ILE A N 1
ATOM 1343 C CA . ILE A 1 163 ? 12.692 -2.371 -10.071 1.00 83.06 163 ILE A CA 1
ATOM 1344 C C . ILE A 1 163 ? 13.784 -1.541 -10.738 1.00 83.06 163 ILE A C 1
ATOM 1346 O O . ILE A 1 163 ? 13.515 -0.578 -11.445 1.00 83.06 163 ILE A O 1
ATOM 1350 N N . ASP A 1 164 ? 15.033 -1.938 -10.535 1.00 81.75 164 ASP A N 1
ATOM 1351 C CA . ASP A 1 164 ? 16.184 -1.347 -11.210 1.00 81.75 164 ASP A CA 1
ATOM 1352 C C . ASP A 1 164 ? 16.822 -2.404 -12.110 1.00 81.75 164 ASP A C 1
ATOM 1354 O O . ASP A 1 164 ? 17.328 -3.410 -11.600 1.00 81.75 164 ASP A O 1
ATOM 1358 N N . ILE A 1 165 ? 16.765 -2.198 -13.428 1.00 79.06 165 ILE A N 1
ATOM 1359 C CA . ILE A 1 165 ? 17.377 -3.079 -14.436 1.00 79.06 165 ILE A CA 1
ATOM 1360 C C . ILE A 1 165 ? 18.675 -2.500 -15.024 1.00 79.06 165 ILE A C 1
ATOM 1362 O O . ILE A 1 165 ? 19.285 -3.121 -15.901 1.00 79.06 165 ILE A O 1
ATOM 1366 N N . ARG A 1 166 ? 19.147 -1.345 -14.529 1.00 75.81 166 ARG A N 1
ATOM 1367 C CA . ARG A 1 166 ? 20.406 -0.728 -14.974 1.00 75.81 166 ARG A CA 1
ATOM 1368 C C . ARG A 1 166 ? 21.572 -1.688 -14.771 1.00 75.81 166 ARG A C 1
ATOM 1370 O O . ARG A 1 166 ? 21.750 -2.247 -13.693 1.00 75.81 166 ARG A O 1
ATOM 1377 N N . GLY A 1 167 ? 22.366 -1.901 -15.820 1.00 59.88 167 GLY A N 1
ATOM 1378 C CA . GLY A 1 167 ? 23.540 -2.784 -15.782 1.00 59.88 167 GLY A CA 1
ATOM 1379 C C . GLY A 1 167 ? 23.235 -4.270 -15.542 1.00 59.88 167 GLY A C 1
ATOM 1380 O O . GLY A 1 167 ? 24.159 -5.076 -15.522 1.00 59.88 167 GLY A O 1
ATOM 1381 N N . LYS A 1 168 ? 21.957 -4.649 -15.388 1.00 60.75 168 LYS A N 1
ATOM 1382 C CA . LYS A 1 168 ? 21.518 -6.037 -15.183 1.00 60.75 168 LYS A CA 1
ATOM 1383 C C . LYS A 1 168 ? 21.184 -6.758 -16.479 1.00 60.75 168 LYS A C 1
ATOM 1385 O O . LYS A 1 168 ? 20.911 -7.948 -16.436 1.00 60.75 168 LYS A O 1
ATOM 1390 N N . LEU A 1 169 ? 21.221 -6.058 -17.610 1.00 52.88 169 LEU A N 1
ATOM 1391 C CA . LEU A 1 169 ? 21.137 -6.643 -18.942 1.00 52.88 169 LEU A CA 1
ATOM 1392 C C . LEU A 1 169 ? 22.510 -6.532 -19.603 1.00 52.88 169 LEU A C 1
ATOM 1394 O O . LEU A 1 169 ? 23.092 -5.441 -19.565 1.00 52.88 169 LEU A O 1
ATOM 1398 N N . PRO A 1 170 ? 23.050 -7.614 -20.191 1.00 45.50 170 PRO A N 1
ATOM 1399 C CA . PRO A 1 170 ? 24.271 -7.511 -20.958 1.00 45.50 170 PRO A CA 1
ATOM 1400 C C . PRO A 1 170 ? 24.030 -6.520 -22.089 1.00 45.50 170 PRO A C 1
ATOM 1402 O O . PRO A 1 170 ? 23.065 -6.616 -22.846 1.00 45.50 170 PRO A O 1
ATOM 1405 N N . TYR A 1 171 ? 24.935 -5.557 -22.181 1.00 41.84 171 TYR A N 1
ATOM 1406 C CA . TYR A 1 171 ? 25.088 -4.658 -23.311 1.00 41.84 171 TYR A CA 1
ATOM 1407 C C . TYR A 1 171 ? 25.558 -5.467 -24.526 1.00 41.84 171 TYR A C 1
ATOM 1409 O O . TYR A 1 171 ? 26.690 -5.314 -24.968 1.00 41.84 171 TYR A O 1
ATOM 1417 N N . SER A 1 172 ? 24.763 -6.411 -25.034 1.00 40.25 172 SER A N 1
ATOM 1418 C CA . SER A 1 172 ? 25.154 -7.103 -26.253 1.00 40.25 172 SER A CA 1
ATOM 1419 C C . SER A 1 172 ? 23.987 -7.748 -27.013 1.00 40.25 172 SER A C 1
ATOM 1421 O O . SER A 1 172 ? 23.418 -8.764 -26.632 1.00 40.25 172 SER A O 1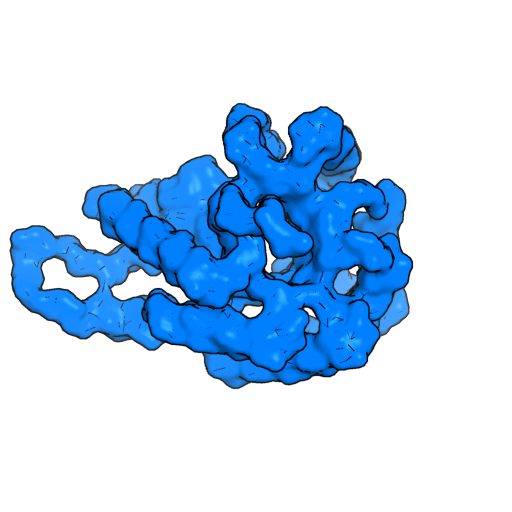
ATOM 1423 N N . ALA A 1 173 ? 23.754 -7.228 -28.218 1.00 38.72 173 ALA A N 1
ATOM 1424 C CA . ALA A 1 173 ? 23.403 -8.045 -29.381 1.00 38.72 173 ALA A CA 1
ATOM 1425 C C . ALA A 1 173 ? 24.618 -8.872 -29.886 1.00 38.72 173 ALA A C 1
ATOM 1427 O O . ALA A 1 173 ? 24.633 -9.355 -31.012 1.00 38.72 173 ALA A O 1
ATOM 1428 N N . VAL A 1 174 ? 25.677 -9.020 -29.079 1.00 42.06 174 VAL A N 1
ATOM 1429 C CA . VAL A 1 174 ? 26.976 -9.597 -29.456 1.00 42.06 174 VAL A CA 1
ATOM 1430 C C . VAL A 1 174 ? 27.576 -10.324 -28.251 1.00 42.06 174 VAL A C 1
ATOM 1432 O O . VAL A 1 174 ? 28.493 -9.808 -27.627 1.00 42.06 174 VAL A O 1
ATOM 1435 N N . THR A 1 175 ? 27.001 -11.461 -27.847 1.00 38.62 175 THR A N 1
ATOM 1436 C CA . THR A 1 175 ? 27.649 -12.642 -27.214 1.00 38.62 175 THR A CA 1
ATOM 1437 C C . THR A 1 175 ? 26.627 -13.451 -26.398 1.00 38.62 175 THR A C 1
ATOM 1439 O O . THR A 1 175 ? 25.962 -12.948 -25.501 1.00 38.62 175 THR A O 1
ATOM 1442 N N . LYS A 1 176 ? 26.495 -14.738 -26.734 1.00 38.97 176 LYS A N 1
ATOM 1443 C CA . LYS A 1 176 ? 25.720 -15.777 -26.020 1.00 38.97 176 LYS A CA 1
ATOM 1444 C C . LYS A 1 176 ? 26.139 -15.914 -24.534 1.00 38.97 176 LYS A C 1
ATOM 1446 O O . LYS A 1 176 ? 27.267 -15.556 -24.214 1.00 38.97 176 LYS A O 1
ATOM 1451 N N . PRO A 1 177 ? 25.421 -16.701 -23.703 1.00 44.31 177 PRO A N 1
ATOM 1452 C CA . PRO A 1 177 ? 23.986 -16.739 -23.437 1.00 44.31 177 PRO A CA 1
ATOM 1453 C C . PRO A 1 177 ? 23.685 -16.381 -21.960 1.00 44.31 177 PRO A C 1
ATOM 1455 O O . PRO A 1 177 ? 24.346 -16.875 -21.053 1.00 44.31 177 PRO A O 1
ATOM 1458 N N . ALA A 1 178 ? 22.665 -15.547 -21.746 1.00 44.81 178 ALA A N 1
ATOM 1459 C CA . ALA A 1 178 ? 21.609 -15.531 -20.711 1.00 44.81 178 ALA A CA 1
ATOM 1460 C C . ALA A 1 178 ? 21.764 -16.112 -19.270 1.00 44.81 178 ALA A C 1
ATOM 1462 O O . ALA A 1 178 ? 20.813 -15.988 -18.505 1.00 44.81 178 ALA A O 1
ATOM 1463 N N . HIS A 1 179 ? 22.881 -16.687 -18.823 1.00 36.62 179 HIS A N 1
ATOM 1464 C CA . HIS A 1 179 ? 22.976 -17.343 -17.505 1.00 36.62 179 HIS A CA 1
ATOM 1465 C C . HIS A 1 179 ? 23.578 -16.469 -16.394 1.00 36.62 179 HIS A C 1
ATOM 1467 O O . HIS A 1 179 ? 23.386 -16.757 -15.217 1.00 36.62 179 HIS A O 1
ATOM 1473 N N . ALA A 1 180 ? 24.258 -15.369 -16.733 1.00 35.59 180 ALA A N 1
ATOM 1474 C CA . ALA A 1 180 ? 24.809 -14.440 -15.738 1.00 35.59 180 ALA A CA 1
ATOM 1475 C C . ALA A 1 180 ? 23.801 -13.363 -15.277 1.00 35.59 180 ALA A C 1
ATOM 1477 O O . ALA A 1 180 ? 23.989 -12.761 -14.222 1.00 35.59 180 ALA A O 1
ATOM 1478 N N . LEU A 1 181 ? 22.691 -13.187 -16.013 1.00 39.47 181 LEU A N 1
ATOM 1479 C CA . LEU A 1 181 ? 21.534 -12.367 -15.609 1.00 39.47 181 LEU A CA 1
ATOM 1480 C C . LEU A 1 181 ? 20.907 -12.868 -14.310 1.00 39.47 181 LEU A C 1
ATOM 1482 O O . LEU A 1 181 ? 20.356 -12.111 -13.511 1.00 39.47 181 LEU A O 1
ATOM 1486 N N . GLU A 1 182 ? 21.003 -14.181 -14.126 1.00 37.94 182 GLU A N 1
ATOM 1487 C CA . GLU A 1 182 ? 20.422 -14.869 -13.008 1.00 37.94 182 GLU A CA 1
ATOM 1488 C C . GLU A 1 182 ? 20.998 -14.308 -11.708 1.00 37.94 182 GLU A C 1
ATOM 1490 O O . GLU A 1 182 ? 20.209 -14.007 -10.852 1.00 37.94 182 GLU A O 1
ATOM 1495 N N . CYS A 1 183 ? 22.287 -14.013 -11.520 1.00 33.81 183 CYS A N 1
ATOM 1496 C 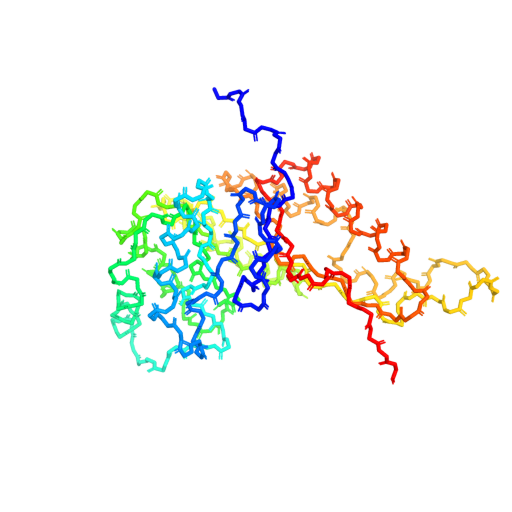CA . CYS A 1 183 ? 22.796 -13.689 -10.171 1.00 33.81 183 CYS A CA 1
ATOM 1497 C C . CYS A 1 183 ? 22.387 -12.316 -9.581 1.00 33.81 183 CYS A C 1
ATOM 1499 O O . CYS A 1 183 ? 22.340 -12.195 -8.359 1.00 33.81 183 CYS A O 1
ATOM 1501 N N . HIS A 1 184 ? 22.006 -11.318 -10.393 1.00 38.62 184 HIS A N 1
ATOM 1502 C CA . HIS A 1 184 ? 21.479 -10.026 -9.900 1.00 38.62 184 HIS A CA 1
ATOM 1503 C C . HIS A 1 184 ? 19.959 -9.854 -10.061 1.00 38.62 184 HIS A C 1
ATOM 1505 O O . HIS A 1 184 ? 19.385 -8.923 -9.491 1.00 38.62 184 HIS A O 1
ATOM 1511 N N . LEU A 1 185 ? 19.304 -10.783 -10.764 1.00 43.00 185 LEU A N 1
ATOM 1512 C CA . LEU A 1 185 ? 17.852 -11.004 -10.722 1.00 43.00 185 LEU A CA 1
ATOM 1513 C C . LEU A 1 185 ? 17.459 -12.143 -9.739 1.00 43.00 185 LEU A C 1
ATOM 1515 O O . LEU A 1 185 ? 16.294 -12.263 -9.362 1.00 43.00 185 LEU A O 1
ATOM 1519 N N . LYS A 1 186 ? 18.423 -12.959 -9.271 1.00 39.06 186 LYS A N 1
ATOM 1520 C CA . LYS A 1 186 ? 18.256 -14.139 -8.383 1.00 39.06 186 LYS A CA 1
ATOM 1521 C C . LYS A 1 186 ? 18.005 -13.778 -6.941 1.00 39.06 186 LYS A C 1
ATOM 1523 O O . LYS A 1 186 ? 17.528 -14.629 -6.197 1.00 39.06 186 LYS A O 1
ATOM 1528 N N . SER A 1 187 ? 18.263 -12.550 -6.526 1.00 41.16 187 SER A N 1
ATOM 1529 C CA . SER A 1 187 ? 17.744 -12.110 -5.249 1.00 41.16 187 SER A CA 1
ATOM 1530 C C . SER A 1 187 ? 16.352 -11.508 -5.513 1.00 41.16 187 SER A C 1
ATOM 1532 O O . SER A 1 187 ? 16.166 -10.316 -5.723 1.00 41.16 187 SER A O 1
ATOM 1534 N N . TRP A 1 188 ? 15.351 -12.397 -5.504 1.00 47.72 188 TRP A N 1
ATOM 1535 C CA . TRP A 1 188 ? 13.968 -12.093 -5.108 1.00 47.72 188 TRP A CA 1
ATOM 1536 C C . TRP A 1 188 ? 12.948 -11.567 -6.137 1.00 47.72 188 TRP A C 1
ATOM 1538 O O . TRP A 1 188 ? 11.815 -11.277 -5.759 1.00 47.72 188 TRP A O 1
ATOM 1548 N N . THR A 1 189 ? 13.264 -11.498 -7.432 1.00 50.94 189 THR A N 1
ATOM 1549 C CA . THR A 1 189 ? 12.353 -10.930 -8.461 1.00 50.94 189 THR A CA 1
ATOM 1550 C C . THR A 1 189 ? 11.839 -11.931 -9.500 1.00 50.94 189 THR A C 1
ATOM 1552 O O . THR A 1 189 ? 11.296 -11.531 -10.525 1.00 50.94 189 THR A O 1
ATOM 1555 N N . THR A 1 190 ? 11.955 -13.239 -9.253 1.00 65.25 190 THR A N 1
ATOM 1556 C CA . THR A 1 190 ? 11.388 -14.231 -10.176 1.00 65.25 190 THR A CA 1
ATOM 1557 C C . THR A 1 190 ? 9.869 -14.289 -10.052 1.00 65.25 190 THR A C 1
ATOM 1559 O O . THR A 1 190 ? 9.317 -14.220 -8.951 1.00 65.25 190 THR A O 1
ATOM 1562 N N . GLU A 1 191 ? 9.195 -14.482 -11.185 1.00 74.38 191 GLU A N 1
ATOM 1563 C CA . GLU A 1 191 ? 7.739 -14.648 -11.263 1.00 74.38 191 GLU A CA 1
ATOM 1564 C C . GLU A 1 191 ? 7.236 -15.667 -10.231 1.00 74.38 191 GLU A C 1
ATOM 1566 O O . GLU A 1 191 ? 6.307 -15.398 -9.475 1.00 74.38 191 GLU A O 1
ATOM 1571 N N . LYS A 1 192 ? 7.940 -16.803 -10.116 1.00 81.19 192 LYS A N 1
ATOM 1572 C CA . LYS A 1 192 ? 7.641 -17.871 -9.152 1.00 81.19 192 LYS A CA 1
ATOM 1573 C C . LYS A 1 192 ? 7.639 -17.387 -7.703 1.00 81.19 192 LYS A C 1
ATOM 1575 O O . LYS A 1 192 ? 6.781 -17.805 -6.934 1.00 81.19 192 LYS A O 1
ATOM 1580 N N . ARG A 1 193 ? 8.591 -16.531 -7.313 1.00 80.25 193 ARG A N 1
ATOM 1581 C CA . ARG A 1 193 ? 8.661 -16.009 -5.941 1.00 80.25 193 ARG A CA 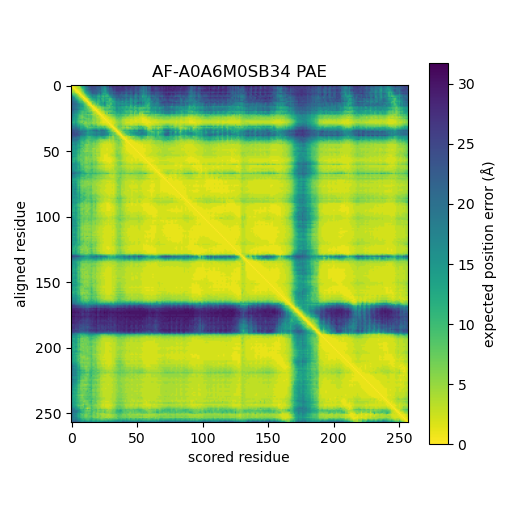1
ATOM 1582 C C . ARG A 1 193 ? 7.545 -15.009 -5.675 1.00 80.25 193 ARG A C 1
ATOM 1584 O O . ARG A 1 193 ? 6.970 -15.056 -4.596 1.00 80.25 193 ARG A O 1
ATOM 1591 N N . LEU A 1 194 ? 7.234 -14.140 -6.639 1.00 85.38 194 LEU A N 1
ATOM 1592 C CA . LEU A 1 194 ? 6.106 -13.222 -6.499 1.00 85.38 194 LEU A CA 1
ATOM 1593 C C . LEU A 1 194 ? 4.791 -13.996 -6.347 1.00 85.38 194 LEU A C 1
ATOM 1595 O O . LEU A 1 194 ? 4.075 -13.743 -5.389 1.00 85.38 194 LEU A O 1
ATOM 1599 N N . VAL A 1 195 ? 4.526 -14.978 -7.216 1.00 90.19 195 VAL A N 1
ATOM 1600 C CA . VAL A 1 195 ? 3.348 -15.859 -7.099 1.00 90.19 195 VAL A CA 1
ATOM 1601 C C . VAL A 1 195 ? 3.313 -16.544 -5.737 1.00 90.19 195 VAL A C 1
ATOM 1603 O O . VAL A 1 195 ? 2.278 -16.559 -5.083 1.00 90.19 195 VAL A O 1
ATOM 1606 N N . HIS A 1 196 ? 4.447 -17.086 -5.286 1.00 91.38 196 HIS A N 1
ATOM 1607 C CA . HIS A 1 196 ? 4.528 -17.736 -3.984 1.00 91.38 196 HIS A CA 1
ATOM 1608 C C . HIS A 1 196 ? 4.163 -16.790 -2.832 1.00 91.38 196 HIS A C 1
ATOM 1610 O O . HIS A 1 196 ? 3.411 -17.196 -1.955 1.00 91.38 196 HIS A O 1
ATOM 1616 N N . GLU A 1 197 ? 4.639 -15.541 -2.831 1.00 91.75 197 GLU A N 1
ATOM 1617 C CA . GLU A 1 197 ? 4.243 -14.596 -1.780 1.00 91.75 197 GLU A CA 1
ATOM 1618 C C . GLU A 1 197 ? 2.799 -14.123 -1.894 1.00 91.75 197 GLU A C 1
ATOM 1620 O O . GLU A 1 197 ? 2.148 -13.989 -0.864 1.00 91.75 197 GLU A O 1
ATOM 1625 N N . ILE A 1 198 ? 2.275 -13.916 -3.106 1.00 93.69 198 ILE A N 1
ATOM 1626 C CA . ILE A 1 198 ? 0.850 -13.604 -3.292 1.00 93.69 198 ILE A CA 1
ATOM 1627 C C . ILE A 1 198 ? 0.000 -14.729 -2.685 1.00 93.69 198 ILE A C 1
ATOM 1629 O O . ILE A 1 198 ? -0.900 -14.464 -1.893 1.00 93.69 198 ILE A O 1
ATOM 1633 N N . ASN A 1 199 ? 0.344 -15.987 -2.973 1.00 95.38 199 ASN A N 1
ATOM 1634 C CA . ASN A 1 199 ? -0.360 -17.142 -2.422 1.00 95.38 199 ASN A CA 1
ATOM 1635 C C . ASN A 1 199 ? -0.263 -17.204 -0.895 1.00 95.38 199 ASN A C 1
ATOM 1637 O O . ASN A 1 199 ? -1.274 -17.434 -0.248 1.00 95.38 199 ASN A O 1
ATOM 1641 N N . ARG A 1 200 ? 0.909 -16.933 -0.308 1.00 95.62 200 ARG A N 1
ATOM 1642 C CA . ARG A 1 200 ? 1.060 -16.883 1.155 1.00 95.62 200 ARG A CA 1
ATOM 1643 C C . ARG A 1 200 ? 0.215 -15.787 1.804 1.00 95.62 200 ARG A C 1
ATOM 1645 O O . ARG A 1 200 ? -0.285 -15.983 2.904 1.00 95.62 200 ARG A O 1
ATOM 1652 N N . ILE A 1 201 ? 0.050 -14.637 1.147 1.00 97.31 201 ILE A N 1
ATOM 1653 C CA . ILE A 1 201 ? -0.865 -13.583 1.613 1.00 97.31 201 ILE A CA 1
ATOM 1654 C C . ILE A 1 201 ? -2.315 -14.087 1.551 1.00 97.31 201 ILE A C 1
ATOM 1656 O O . ILE A 1 201 ? -3.063 -13.918 2.510 1.00 97.31 201 ILE A O 1
ATOM 1660 N N . HIS A 1 202 ? -2.699 -14.757 0.462 1.00 97.44 202 HIS A N 1
ATOM 1661 C CA . HIS A 1 202 ? -4.043 -15.320 0.305 1.00 97.44 202 HIS A CA 1
ATOM 1662 C C . HIS A 1 202 ? -4.344 -16.471 1.276 1.00 97.44 202 HIS A C 1
ATOM 1664 O O . HIS A 1 202 ? -5.483 -16.600 1.711 1.00 97.44 202 HIS A O 1
ATOM 1670 N N . GLU A 1 203 ? -3.346 -17.270 1.665 1.00 97.94 203 GLU A N 1
ATOM 1671 C CA . GLU A 1 203 ? -3.467 -18.302 2.710 1.00 97.94 203 GLU A CA 1
ATOM 1672 C C . GLU A 1 203 ? -3.868 -17.708 4.072 1.00 97.94 203 GLU A C 1
ATOM 1674 O O . GLU A 1 203 ? -4.501 -18.394 4.869 1.00 97.94 203 GLU A O 1
ATOM 1679 N N . LEU A 1 204 ? -3.557 -16.429 4.321 1.00 98.19 204 LEU A N 1
ATOM 1680 C CA . LEU A 1 204 ? -4.018 -15.678 5.495 1.00 98.19 204 LEU A CA 1
ATOM 1681 C C . LEU A 1 204 ? -5.372 -14.978 5.278 1.00 98.19 204 LEU A C 1
ATOM 1683 O O . LEU A 1 204 ? -5.788 -14.180 6.114 1.00 98.19 204 LEU A O 1
ATOM 1687 N N . GLU A 1 205 ? -6.045 -15.208 4.148 1.00 98.25 205 GLU A N 1
ATOM 1688 C CA . GLU A 1 205 ? -7.278 -14.507 3.756 1.00 98.25 205 GLU A CA 1
ATOM 1689 C C . GLU A 1 205 ? -7.119 -12.973 3.734 1.00 98.25 205 GLU A C 1
ATOM 1691 O O . GLU A 1 205 ? -8.044 -12.217 4.063 1.00 98.25 205 GLU A O 1
ATOM 1696 N N . LEU A 1 206 ? -5.918 -12.504 3.389 1.00 98.12 206 LEU A N 1
ATOM 1697 C CA . LEU A 1 206 ? -5.591 -11.094 3.211 1.00 98.12 206 LEU A CA 1
ATOM 1698 C C . LEU A 1 206 ? -5.621 -10.730 1.724 1.00 98.12 206 LEU A C 1
ATOM 1700 O O . LEU A 1 206 ? -5.291 -11.538 0.857 1.00 98.12 206 LEU A O 1
ATOM 1704 N N . LEU A 1 207 ? -5.973 -9.484 1.418 1.00 97.44 207 LEU A N 1
ATOM 1705 C CA . LEU A 1 207 ? -5.857 -8.929 0.072 1.00 97.44 207 LEU A CA 1
ATOM 1706 C C . LEU A 1 207 ? -4.383 -8.681 -0.269 1.00 97.44 207 LEU A C 1
ATOM 1708 O O . LEU A 1 207 ? -3.643 -8.105 0.528 1.00 97.44 207 LEU A O 1
ATOM 1712 N N . CYS A 1 208 ? -3.961 -9.042 -1.480 1.00 96.19 208 CYS A N 1
ATOM 1713 C CA . CYS A 1 208 ? -2.624 -8.714 -1.970 1.00 96.19 208 CYS A CA 1
ATOM 1714 C C . CYS A 1 208 ? -2.652 -7.503 -2.911 1.00 96.19 208 CYS A C 1
ATOM 1716 O O . CYS A 1 208 ? -3.314 -7.524 -3.948 1.00 96.19 208 CYS A O 1
ATOM 1718 N N . HIS A 1 209 ? -1.901 -6.454 -2.583 1.00 94.75 209 HIS A N 1
ATOM 1719 C CA . HIS A 1 209 ? -1.708 -5.275 -3.429 1.00 94.75 209 HIS A CA 1
ATOM 1720 C C . HIS A 1 209 ? -0.275 -5.256 -3.967 1.00 94.75 209 HIS A C 1
ATOM 1722 O O . HIS A 1 209 ? 0.674 -5.142 -3.201 1.00 94.75 209 HIS A O 1
ATOM 1728 N N . ILE A 1 210 ? -0.091 -5.324 -5.288 1.00 92.69 210 ILE A N 1
ATOM 1729 C CA . ILE A 1 210 ? 1.218 -5.059 -5.904 1.00 92.69 210 ILE A CA 1
ATOM 1730 C C . ILE A 1 210 ? 1.391 -3.549 -6.027 1.00 92.69 210 ILE A C 1
ATOM 1732 O O . ILE A 1 210 ? 0.859 -2.907 -6.936 1.00 92.69 210 ILE A O 1
ATOM 1736 N N . SER A 1 211 ? 2.072 -2.966 -5.053 1.00 91.06 211 SER A N 1
ATOM 1737 C CA . SER A 1 211 ? 2.153 -1.527 -4.892 1.00 91.06 211 SER A CA 1
ATOM 1738 C C . SER A 1 211 ? 3.374 -0.936 -5.591 1.00 91.06 211 SER A C 1
ATOM 1740 O O . SER A 1 211 ? 4.362 -1.609 -5.885 1.00 91.06 211 SER A O 1
ATOM 1742 N N . GLU A 1 212 ? 3.282 0.356 -5.888 1.00 88.56 212 GLU A N 1
ATOM 1743 C CA . GLU A 1 212 ? 4.424 1.191 -6.263 1.00 88.56 212 GLU A CA 1
ATOM 1744 C C . GLU A 1 212 ? 5.308 0.658 -7.410 1.00 88.56 212 GLU A C 1
ATOM 1746 O O . GLU A 1 212 ? 6.537 0.753 -7.369 1.00 88.56 212 GLU A O 1
ATOM 1751 N N . ILE A 1 213 ? 4.696 0.109 -8.462 1.00 87.75 213 ILE A N 1
ATOM 1752 C CA . ILE A 1 213 ? 5.439 -0.429 -9.602 1.00 87.75 213 ILE A CA 1
ATOM 1753 C C . ILE A 1 213 ? 6.158 0.707 -10.336 1.00 87.75 213 ILE A C 1
ATOM 1755 O O . ILE A 1 213 ? 5.521 1.563 -10.947 1.00 87.75 213 ILE A O 1
ATOM 1759 N N . SER A 1 214 ? 7.487 0.687 -10.341 1.00 86.75 214 SER A N 1
ATOM 1760 C CA . SER A 1 214 ? 8.315 1.546 -11.199 1.00 86.75 214 SER A CA 1
ATOM 1761 C C . SER A 1 214 ? 9.527 0.786 -11.693 1.00 86.75 214 SER A C 1
ATOM 1763 O O . SER A 1 214 ? 10.104 0.013 -10.928 1.00 86.75 214 SER A O 1
ATOM 1765 N N . ILE A 1 215 ? 9.971 1.073 -12.912 1.00 86.25 215 ILE A N 1
ATOM 1766 C CA . ILE A 1 215 ? 11.153 0.445 -13.498 1.00 86.25 215 ILE A CA 1
ATOM 1767 C C . ILE A 1 215 ? 12.157 1.526 -13.878 1.00 86.25 215 ILE A C 1
ATOM 1769 O O . ILE A 1 215 ? 11.813 2.501 -14.535 1.00 86.25 215 ILE A O 1
ATOM 1773 N N . VAL A 1 216 ? 13.406 1.359 -13.469 1.00 86.12 216 VAL A N 1
ATOM 1774 C CA . VAL A 1 216 ? 14.519 2.232 -13.840 1.00 86.12 216 VAL A CA 1
ATOM 1775 C C . VAL A 1 216 ? 15.439 1.479 -14.794 1.00 86.12 216 VAL A C 1
ATOM 1777 O O . VAL A 1 216 ? 15.864 0.364 -14.485 1.00 86.12 216 VAL A O 1
ATOM 1780 N N . CYS A 1 217 ? 15.765 2.084 -15.936 1.00 83.94 217 CYS A N 1
ATOM 1781 C CA . CYS A 1 217 ? 16.602 1.482 -16.975 1.00 83.94 217 CYS A CA 1
ATOM 1782 C C . CYS A 1 217 ? 17.585 2.492 -17.597 1.00 83.94 217 CYS A C 1
ATOM 1784 O O . CYS A 1 217 ? 17.480 3.701 -17.381 1.00 83.94 217 CYS A O 1
ATOM 1786 N N . PHE A 1 218 ? 18.572 1.993 -18.347 1.00 86.25 218 PHE A N 1
ATOM 1787 C CA . PHE A 1 218 ? 19.423 2.818 -19.212 1.00 86.25 218 PHE A CA 1
ATOM 1788 C C . PHE A 1 218 ? 18.785 3.015 -20.598 1.00 86.25 218 PHE A C 1
ATOM 1790 O O . PHE A 1 218 ? 17.889 2.248 -20.958 1.00 86.25 218 PHE A O 1
ATOM 1797 N N . PRO A 1 219 ? 19.257 3.997 -21.392 1.00 85.44 219 PRO A N 1
ATOM 1798 C CA . PRO A 1 219 ? 18.861 4.124 -22.792 1.00 85.44 219 PRO A CA 1
ATOM 1799 C C . PRO A 1 219 ? 19.113 2.829 -23.578 1.00 85.44 219 PRO A C 1
ATOM 1801 O O . PRO A 1 219 ? 20.177 2.215 -23.436 1.00 85.44 219 PRO A O 1
ATOM 1804 N N . GLY A 1 220 ? 18.151 2.426 -24.409 1.00 84.38 220 GLY A N 1
ATOM 1805 C CA . GLY A 1 220 ? 18.182 1.187 -25.194 1.00 84.38 220 GLY A CA 1
ATOM 1806 C C . GLY A 1 220 ? 17.695 -0.061 -24.444 1.00 84.38 220 GLY A C 1
ATOM 1807 O O . GLY A 1 220 ? 17.857 -1.172 -24.945 1.00 84.38 220 GLY A O 1
ATOM 1808 N N . GLN A 1 221 ? 17.144 0.091 -23.236 1.00 83.25 221 GLN A N 1
ATOM 1809 C CA . GLN A 1 221 ? 16.575 -0.997 -22.426 1.00 83.25 221 GLN A CA 1
ATOM 1810 C C . GLN A 1 221 ? 15.051 -0.881 -22.243 1.00 83.25 221 GLN A C 1
ATOM 1812 O O . GLN A 1 221 ? 14.468 -1.641 -21.470 1.00 83.25 221 GLN A O 1
ATOM 1817 N N . GLU A 1 222 ? 14.405 0.063 -22.924 1.00 87.25 222 GLU A N 1
ATOM 1818 C CA . GLU A 1 222 ? 12.994 0.413 -22.766 1.00 87.25 222 GLU A CA 1
ATOM 1819 C C . GLU A 1 222 ? 12.077 -0.771 -23.091 1.00 87.25 222 GLU A C 1
ATOM 1821 O O . GLU A 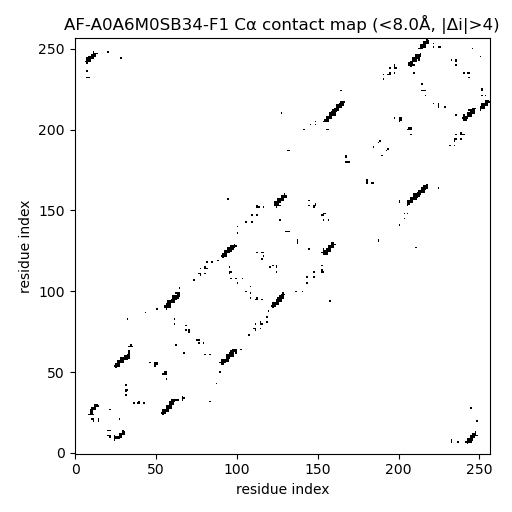1 222 ? 11.216 -1.107 -22.282 1.00 87.25 222 GLU A O 1
ATOM 1826 N N . ASP A 1 223 ? 12.318 -1.474 -24.200 1.00 82.62 223 ASP A N 1
ATOM 1827 C CA . ASP A 1 223 ? 11.524 -2.649 -24.589 1.00 82.62 223 ASP A CA 1
ATOM 1828 C C . ASP A 1 223 ? 11.626 -3.781 -23.557 1.00 82.62 223 ASP A C 1
ATOM 1830 O O . ASP A 1 223 ? 10.656 -4.486 -23.278 1.00 82.62 223 ASP A O 1
ATOM 1834 N N . VAL A 1 224 ? 12.799 -3.939 -22.934 1.00 81.94 224 VAL A N 1
ATOM 1835 C CA . VAL A 1 224 ? 12.996 -4.943 -21.882 1.00 81.94 224 VAL A CA 1
ATOM 1836 C C . VAL A 1 224 ? 12.291 -4.523 -20.595 1.00 81.94 224 VAL A C 1
ATOM 1838 O O . VAL A 1 224 ? 11.662 -5.357 -19.944 1.00 81.94 224 VAL A O 1
ATOM 1841 N N . ALA A 1 225 ? 12.356 -3.238 -20.237 1.00 83.50 225 ALA A N 1
ATOM 1842 C CA . ALA A 1 225 ? 11.593 -2.691 -19.121 1.00 83.50 225 ALA A CA 1
ATOM 1843 C C . ALA A 1 225 ? 10.084 -2.881 -19.336 1.00 83.50 225 ALA A C 1
ATOM 1845 O O . ALA A 1 225 ? 9.392 -3.314 -18.415 1.00 83.50 225 ALA A O 1
ATOM 1846 N N . GLN A 1 226 ? 9.591 -2.636 -20.551 1.00 84.88 226 GLN A N 1
ATOM 1847 C CA . GLN A 1 226 ? 8.189 -2.830 -20.905 1.00 84.88 226 GLN A CA 1
ATOM 1848 C C . GLN A 1 226 ? 7.787 -4.303 -20.824 1.00 84.88 226 GLN A C 1
ATOM 1850 O O . GLN A 1 226 ? 6.816 -4.632 -20.150 1.00 84.88 226 GLN A O 1
ATOM 1855 N N . SER A 1 227 ? 8.577 -5.214 -21.399 1.00 81.94 227 SER A N 1
ATOM 1856 C CA . SER A 1 227 ? 8.305 -6.651 -21.293 1.00 81.94 227 SER A CA 1
ATOM 1857 C C . SER A 1 227 ? 8.290 -7.132 -19.837 1.00 81.94 227 SER A C 1
ATOM 1859 O O . SER A 1 227 ? 7.483 -7.995 -19.491 1.00 81.94 227 SER A O 1
ATOM 1861 N N . PHE A 1 228 ? 9.159 -6.589 -18.977 1.00 83.06 228 PHE A N 1
ATOM 1862 C CA . PHE A 1 228 ? 9.165 -6.917 -17.552 1.00 83.06 228 PHE A CA 1
ATOM 1863 C C . PHE A 1 228 ? 7.904 -6.405 -16.846 1.00 83.06 228 PHE A C 1
ATOM 1865 O O . PHE A 1 228 ? 7.312 -7.132 -16.046 1.00 83.06 228 PHE A O 1
ATOM 1872 N N . LEU A 1 229 ? 7.479 -5.175 -17.154 1.00 85.12 229 LEU A N 1
ATOM 1873 C CA . LEU A 1 229 ? 6.237 -4.593 -16.647 1.00 85.12 229 LEU A CA 1
ATOM 1874 C C . LEU A 1 229 ? 5.028 -5.454 -17.037 1.00 85.12 229 LEU A C 1
ATOM 1876 O O . LEU A 1 229 ? 4.244 -5.830 -16.165 1.00 85.12 229 LEU A O 1
ATOM 1880 N N . ASP A 1 230 ? 4.922 -5.830 -18.312 1.00 83.31 230 ASP A N 1
ATOM 1881 C CA . ASP A 1 230 ? 3.822 -6.646 -18.836 1.00 83.31 230 ASP A CA 1
ATOM 1882 C C . ASP A 1 230 ? 3.762 -8.023 -18.162 1.00 83.31 230 ASP A C 1
ATOM 1884 O O . ASP A 1 230 ? 2.685 -8.508 -17.804 1.00 83.31 230 ASP A O 1
ATOM 1888 N N . SER A 1 231 ? 4.917 -8.664 -17.951 1.00 84.38 231 SER A N 1
ATOM 1889 C CA . SER A 1 231 ? 4.991 -9.917 -17.194 1.00 84.38 231 SER A CA 1
ATOM 1890 C C . SER A 1 231 ? 4.540 -9.736 -15.748 1.00 84.38 231 SER A C 1
ATOM 1892 O O . SER A 1 231 ? 3.724 -10.523 -15.273 1.00 84.38 231 SER A O 1
ATOM 1894 N N . LEU A 1 232 ? 5.014 -8.695 -15.057 1.00 85.75 232 LEU A N 1
ATOM 1895 C CA . LEU A 1 232 ? 4.643 -8.413 -13.668 1.00 85.75 232 LEU A CA 1
ATOM 1896 C C . LEU A 1 232 ? 3.126 -8.256 -13.504 1.00 85.75 232 LEU A C 1
ATOM 1898 O O . LEU A 1 232 ? 2.546 -8.852 -12.597 1.00 85.75 232 LEU A O 1
ATOM 1902 N N . ILE A 1 233 ? 2.498 -7.492 -14.400 1.00 86.31 233 ILE A N 1
ATOM 1903 C CA . ILE A 1 233 ? 1.045 -7.297 -14.444 1.00 86.31 233 ILE A CA 1
ATOM 1904 C C . ILE A 1 233 ? 0.360 -8.654 -14.640 1.00 86.31 233 ILE A C 1
ATOM 1906 O O . ILE A 1 233 ? -0.414 -9.087 -13.795 1.00 86.31 233 ILE A O 1
ATOM 1910 N N . ARG A 1 234 ? 0.720 -9.404 -15.684 1.00 86.25 234 ARG A N 1
ATOM 1911 C CA . ARG A 1 234 ? 0.115 -10.716 -15.966 1.00 86.25 234 ARG A CA 1
ATOM 1912 C C . ARG A 1 234 ? 0.217 -11.696 -14.791 1.00 86.25 234 ARG A C 1
ATOM 1914 O O . ARG A 1 234 ? -0.696 -12.483 -14.551 1.00 86.25 234 ARG A O 1
ATOM 1921 N N . ILE A 1 235 ? 1.338 -11.678 -14.068 1.00 88.25 235 ILE A N 1
ATOM 1922 C CA . ILE A 1 235 ? 1.556 -12.525 -12.890 1.00 88.25 235 ILE A CA 1
ATOM 1923 C C . ILE A 1 235 ? 0.634 -12.120 -11.751 1.00 88.25 235 ILE A C 1
ATOM 1925 O O . ILE A 1 235 ? 0.003 -12.994 -11.161 1.00 88.25 235 ILE A O 1
ATOM 1929 N N . ALA A 1 236 ? 0.569 -10.823 -11.443 1.00 88.56 236 ALA A N 1
ATOM 1930 C CA . ALA A 1 236 ? -0.320 -10.304 -10.413 1.00 88.56 236 ALA A CA 1
ATOM 1931 C C . ALA A 1 236 ? -1.781 -10.673 -10.724 1.00 88.56 236 ALA A C 1
ATOM 1933 O O . ALA A 1 236 ? -2.506 -11.100 -9.830 1.00 88.56 236 ALA A O 1
ATOM 1934 N N . GLU A 1 237 ? -2.172 -10.637 -12.002 1.00 88.56 237 GLU A N 1
ATOM 1935 C CA . GLU A 1 237 ? -3.536 -10.959 -12.449 1.00 88.56 237 GLU A CA 1
ATOM 1936 C C . GLU A 1 237 ? -3.849 -12.421 -12.239 1.00 88.56 237 GLU A C 1
ATOM 1938 O O . GLU A 1 237 ? -4.805 -12.789 -11.559 1.00 88.56 237 GLU A O 1
ATOM 1943 N N . LYS A 1 238 ? -2.971 -13.272 -12.765 1.00 89.88 238 LYS A N 1
ATOM 1944 C CA . LYS A 1 238 ? -3.125 -14.716 -12.684 1.00 89.88 238 LYS A CA 1
ATOM 1945 C C . LYS A 1 238 ? -3.087 -15.222 -11.243 1.00 89.88 238 LYS A C 1
ATOM 1947 O O . LYS A 1 238 ? -3.749 -16.207 -10.932 1.00 89.88 238 LYS A O 1
ATOM 1952 N N . ALA A 1 239 ? -2.290 -14.590 -10.386 1.00 89.94 239 ALA A N 1
ATOM 1953 C CA . ALA A 1 239 ? -2.190 -14.942 -8.975 1.00 89.94 239 ALA A CA 1
ATOM 1954 C C . ALA A 1 239 ? -3.338 -14.361 -8.131 1.00 89.94 239 ALA A C 1
ATOM 1956 O O . ALA A 1 239 ? -3.422 -14.675 -6.948 1.00 89.94 239 ALA A O 1
ATOM 1957 N N . GLY A 1 240 ? -4.221 -13.546 -8.720 1.00 90.50 240 GLY A N 1
ATOM 1958 C CA . GLY A 1 240 ? -5.394 -12.992 -8.050 1.00 90.50 240 GLY A CA 1
ATOM 1959 C C . GLY A 1 240 ? -5.083 -11.821 -7.122 1.00 90.50 240 GLY A C 1
ATOM 1960 O O . GLY A 1 240 ? -5.780 -11.640 -6.128 1.00 90.50 240 GLY A O 1
ATOM 1961 N N . SER A 1 241 ? -4.033 -11.040 -7.397 1.00 90.25 241 SER A N 1
ATOM 1962 C CA . SER A 1 241 ? -3.792 -9.800 -6.658 1.00 90.25 241 SER A CA 1
ATOM 1963 C C . SER A 1 241 ? -5.014 -8.883 -6.745 1.00 90.25 241 SER A C 1
ATOM 1965 O O . SER A 1 241 ? -5.589 -8.688 -7.812 1.00 90.25 241 SER A O 1
ATOM 1967 N N . TRP A 1 242 ? -5.381 -8.275 -5.620 1.00 91.62 242 TRP A N 1
ATOM 1968 C CA . TRP A 1 242 ? -6.516 -7.361 -5.522 1.00 91.62 242 TRP A CA 1
ATOM 1969 C C . TRP A 1 242 ? -6.347 -6.124 -6.410 1.00 91.62 242 TRP A C 1
ATOM 1971 O O . TRP A 1 242 ? -7.303 -5.658 -7.027 1.00 91.62 242 TRP A O 1
ATOM 1981 N N . LYS A 1 243 ? -5.128 -5.576 -6.462 1.00 89.62 243 LYS A N 1
ATOM 1982 C CA . LYS A 1 243 ? -4.777 -4.474 -7.361 1.00 89.62 243 LYS A CA 1
ATOM 1983 C C . LYS A 1 243 ? -3.282 -4.435 -7.647 1.00 89.62 243 LYS A C 1
ATOM 1985 O O . LYS A 1 243 ? -2.480 -4.844 -6.804 1.00 89.62 243 LYS A O 1
ATOM 1990 N N . ALA A 1 244 ? -2.915 -3.842 -8.781 1.00 88.81 244 ALA A N 1
ATOM 1991 C CA . ALA A 1 244 ? -1.555 -3.397 -9.054 1.00 88.81 244 ALA A CA 1
ATOM 1992 C C . ALA A 1 244 ? -1.534 -1.887 -9.346 1.00 88.81 244 ALA A C 1
ATOM 1994 O O . ALA A 1 244 ? -2.340 -1.387 -10.133 1.00 88.81 244 ALA A O 1
ATOM 1995 N N . THR A 1 245 ? -0.638 -1.151 -8.685 1.00 87.19 245 THR A N 1
ATOM 1996 C CA . THR A 1 245 ? -0.547 0.318 -8.791 1.00 87.19 245 THR A CA 1
ATOM 1997 C C . THR A 1 245 ? 0.815 0.737 -9.327 1.00 87.19 245 THR A C 1
ATOM 1999 O O . THR A 1 245 ? 1.843 0.262 -8.842 1.00 87.19 245 THR A O 1
ATOM 2002 N N . MET A 1 246 ? 0.824 1.665 -10.276 1.00 85.88 246 MET A N 1
ATOM 2003 C CA . MET A 1 246 ? 2.027 2.226 -10.884 1.00 85.88 246 MET A CA 1
ATOM 2004 C C . MET A 1 246 ? 2.558 3.422 -10.077 1.00 85.88 246 MET A C 1
ATOM 2006 O O . MET A 1 246 ? 1.806 4.183 -9.466 1.00 85.88 246 MET A O 1
ATOM 2010 N N . TRP A 1 247 ? 3.876 3.615 -10.072 1.00 81.56 247 TRP A N 1
ATOM 2011 C CA . TRP A 1 247 ? 4.539 4.654 -9.287 1.00 81.56 247 TRP A CA 1
ATOM 2012 C C . TRP A 1 247 ? 5.142 5.764 -10.136 1.00 81.56 247 TRP A C 1
ATOM 2014 O O . TRP A 1 247 ? 6.333 5.777 -10.474 1.00 81.56 247 TRP A O 1
ATOM 2024 N N . GLY A 1 248 ? 4.291 6.749 -10.405 1.00 71.25 248 GLY A N 1
ATOM 2025 C CA . GLY A 1 248 ? 4.609 7.911 -11.216 1.00 71.25 248 GLY A CA 1
ATOM 2026 C C . GLY A 1 248 ? 4.456 7.639 -12.705 1.00 71.25 248 GLY A C 1
ATOM 2027 O O . GLY A 1 248 ? 4.284 6.504 -13.147 1.00 71.25 248 GLY A O 1
ATOM 2028 N N . VAL A 1 249 ? 4.521 8.719 -13.475 1.00 71.19 249 VAL A N 1
ATOM 2029 C CA . VAL A 1 249 ? 4.487 8.689 -14.933 1.00 71.19 249 VAL A CA 1
ATOM 2030 C C . VAL A 1 249 ? 5.630 9.568 -15.458 1.00 71.19 249 VAL A C 1
ATOM 2032 O O . VAL A 1 249 ? 5.759 10.709 -15.011 1.00 71.19 249 VAL A O 1
ATOM 2035 N N . PRO A 1 250 ? 6.492 9.039 -16.346 1.00 77.56 250 PRO A N 1
ATOM 2036 C CA . PRO A 1 250 ? 6.481 7.666 -16.857 1.00 77.56 250 PRO A CA 1
ATOM 2037 C C . PRO A 1 250 ? 6.891 6.631 -15.790 1.00 77.56 250 PRO A C 1
ATOM 2039 O O . PRO A 1 250 ? 7.659 6.915 -14.868 1.00 77.56 250 PRO A O 1
ATOM 2042 N N . ILE A 1 251 ? 6.359 5.416 -15.935 1.00 80.50 251 ILE A N 1
ATOM 2043 C CA . ILE A 1 251 ? 6.595 4.268 -15.037 1.00 80.50 251 ILE A CA 1
ATOM 2044 C C . ILE A 1 251 ? 7.985 3.685 -15.263 1.00 80.50 251 ILE A C 1
ATOM 2046 O O . ILE A 1 251 ? 8.671 3.294 -14.316 1.00 80.50 251 ILE A O 1
ATOM 2050 N N . ILE A 1 252 ? 8.383 3.646 -16.536 1.00 83.38 252 ILE A N 1
ATOM 2051 C CA . ILE A 1 252 ? 9.726 3.316 -16.993 1.00 83.38 252 ILE A CA 1
ATOM 2052 C C . ILE A 1 252 ? 10.513 4.622 -17.042 1.00 83.38 252 ILE A C 1
ATOM 2054 O O . ILE A 1 252 ? 10.212 5.523 -17.823 1.00 83.38 252 ILE A O 1
ATOM 2058 N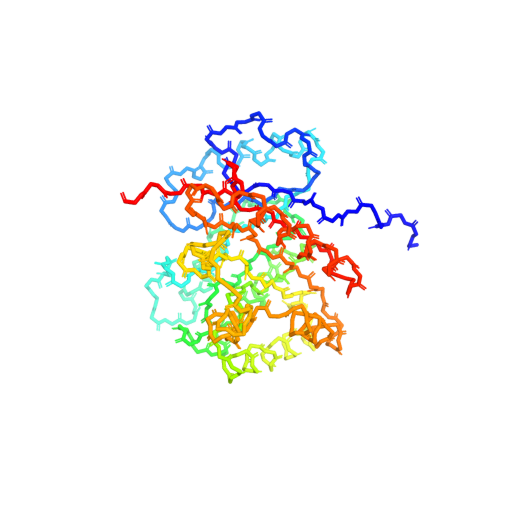 N . LYS A 1 253 ? 11.512 4.734 -16.173 1.00 85.69 253 LYS A N 1
ATOM 2059 C CA . LYS A 1 253 ? 12.384 5.899 -16.061 1.00 85.69 253 LYS A CA 1
ATOM 2060 C C . LYS A 1 253 ? 13.724 5.576 -16.699 1.00 85.69 253 LYS A C 1
ATOM 2062 O O . LYS A 1 253 ? 14.499 4.785 -16.160 1.00 85.69 253 LYS A O 1
ATOM 2067 N N . VAL A 1 254 ? 13.992 6.227 -17.825 1.00 83.50 254 VAL A N 1
ATOM 2068 C CA . VAL A 1 254 ? 15.292 6.176 -18.493 1.00 83.50 254 VAL A CA 1
ATOM 2069 C C . VAL A 1 254 ? 16.228 7.158 -17.795 1.00 83.50 254 VAL A C 1
ATOM 2071 O O . VAL A 1 254 ? 15.953 8.356 -17.747 1.00 83.50 254 VAL A O 1
ATOM 2074 N N . ILE A 1 255 ? 17.321 6.655 -17.224 1.00 84.88 255 ILE A N 1
ATOM 2075 C CA . ILE A 1 255 ? 18.328 7.478 -16.543 1.00 84.88 255 ILE A CA 1
ATOM 2076 C C . ILE A 1 255 ? 19.577 7.565 -17.421 1.00 84.88 255 ILE A C 1
ATOM 2078 O O . ILE A 1 255 ? 20.131 6.539 -17.818 1.00 84.88 255 ILE A O 1
ATOM 2082 N N . ALA A 1 256 ? 20.022 8.788 -17.723 1.00 78.81 256 ALA A N 1
ATOM 2083 C CA . ALA A 1 256 ? 21.297 9.025 -18.397 1.00 78.81 256 ALA A CA 1
ATOM 2084 C C . ALA A 1 256 ? 22.470 8.559 -17.514 1.00 78.81 256 ALA A C 1
ATOM 2086 O O . ALA A 1 256 ? 22.378 8.609 -16.288 1.00 78.81 256 ALA A O 1
ATOM 2087 N N . ARG A 1 257 ? 23.539 8.061 -18.142 1.00 63.66 257 ARG A N 1
ATOM 2088 C CA . ARG A 1 257 ? 24.749 7.614 -17.435 1.00 63.66 257 ARG A CA 1
ATOM 2089 C C . ARG A 1 257 ? 25.464 8.759 -16.729 1.00 63.66 257 ARG A C 1
ATOM 2091 O O . ARG A 1 257 ? 25.460 9.873 -17.295 1.00 63.66 257 ARG A O 1
#

Secondary structure (DSSP, 8-state):
--S--S--S--BS-TTT-TTTTTT-SEEEEE-SSTT-TTHHHHHHHHHHHHHTTPEEEEEEEEETTS----SSHHHHHHHHHHHHTT----SEEEEEES-BTTB-HHHHHHHHHHHHHH-TTSEEEEEE-TTS-HHHHHHHHHHHHHHHHTT---EEEEEEEEE-TTTS-S-SSS--SSSTHHHHTTT--HHHHHHHHHHHHHTTPEEEEEEEEEEE-TT-HHHHHHHHHHHHHHHHHTT-SEEEE-SSSSEEE---

InterPro domains:
  IPR001000 Glycoside hydrolase family 10 domain [PF00331] (43-170)
  IPR017853 Glycoside hydrolase superfamily [SSF51445] (32-249)

Nearest PDB structures (foldseek):
  6wqw-assembly1_A  TM=7.673E-01  e=1.974E-12  Thermobacillus composti
  4pn2-assembly2_B  TM=7.506E-01  e=1.406E-07  Xanthomonas citri pv. citri str. 306
  7rgc-assembly1_A-4  TM=6.018E-01  e=6.643E-02  candidate division SR1 bacterium RAAC1_SR1_1
  8snb-assembly1_AJ  TM=4.446E-01  e=4.409E-01  Strongylocentrotus purpuratus
  7m2y-assembly1_B  TM=4.238E-01  e=1.909E+00  Saccharomyces cerevisiae S288C

Foldseek 3Di:
DPPQQPFAEAEEEDCVVPVVPCLPHQEYEYACQQPPNPQVVVVVVVVVVCVVVNHAYEYPAQAEPVRHDDDDDLVRRLVSSCVSCVPPDRHQAYQHAEQCPPVDPLVSVLVSLVSCCVVHVNHAYEPEYCPQPDPVSNVVVLVSQLVSLVVVSHAAYEHAAEAECEVLDPPDVDDDDDPSSCPVCVRQPDLVNVLVVLVSRVVSVHAYEHEAQAYEYEPPCVVVSVVSVVSVSVSCSVSVHSYYYAYHPPRYHHDYD

Solvent-accessible surface area (backbone atoms only — not comparable to full-atom values): 14452 Å² total; per-residue (Å²): 143,87,81,80,86,91,56,56,77,34,21,46,39,60,59,91,82,45,74,78,72,54,76,86,32,57,29,36,41,42,73,55,53,45,68,86,56,94,42,58,80,57,40,56,56,50,50,51,50,38,47,76,71,68,37,45,37,31,40,31,34,71,38,35,65,91,51,58,83,94,58,92,50,65,64,55,46,49,53,49,52,52,62,72,50,60,91,66,74,90,51,51,25,32,29,47,36,29,56,43,84,86,74,56,62,68,71,51,57,53,49,49,34,45,52,46,37,71,76,39,71,88,32,44,35,23,44,28,26,69,58,56,83,43,70,68,63,46,51,52,50,51,54,53,48,47,56,33,36,80,70,72,34,41,45,28,40,27,38,40,37,78,42,76,50,58,88,58,56,81,96,51,104,73,71,89,75,88,64,75,45,45,73,80,46,62,74,60,68,46,68,68,54,52,46,52,51,45,48,56,39,46,76,62,73,29,42,31,29,41,28,47,33,24,36,34,30,39,85,94,36,59,70,58,52,48,54,50,50,55,49,53,51,54,47,40,57,76,59,60,39,64,34,29,24,38,39,30,84,67,38,68,40,72,46,84,134

Organism: NCBI:txid2304604

Sequence (257 aa):
MEQLLNLMLIGSKYIHKDPGIHKDFKHITLDAWSEGSEQRNHVDSLLEELKLQGKVVHGHNILDKRYRPKVQDLEELLSWVRTKVLGVSGIHSWDVLNEMLGIFPDRWLLAVLEEMRNLQPNSLLFWNEYALKNRDYWNQVMQLAEIAKQRGILDGLGIQRHIDIRGKLPYSAVTKPAHALECHLKSWTTEKRLVHEINRIHELELLCHISEISIVCFPGQEDVAQSFLDSLIRIAEKAGSWKATMWGVPIIKVIAR